Protein AF-A0A418GE48-F1 (afdb_monomer_lite)

Radius of gyration: 25.1 Å; chains: 1; bounding box: 48×72×61 Å

Sequence (275 aa):
MTYFRINPVLALLLLLTAIAAALPFISYAPNRLVSGEGRHLWQLWPQTLWMLVGVGCAWLTACFIPAKKGSIFALILAQFVFVLLVWGAGKAATQLAQNGSALARTSLGSGFWLAAALALLACSDAIRRISTHPLWRWLLHMQIAIIPLWLLYSGTLNDLSLMKEYANRQDVFDDALAQHLTLLFGAVLPALVIGVPLGIWCYFSTARQGAIFSLLNVIQTVPSIALFGLLIAPLAALVTAFPWLGMLGIAGTGMTPALIALVLYALLPLVRGVV

Structure (mmCIF, N/CA/C/O backbone):
data_AF-A0A418GE48-F1
#
_entry.id   AF-A0A418GE48-F1
#
loop_
_atom_site.group_PDB
_atom_site.id
_atom_site.type_symbol
_atom_site.label_atom_id
_atom_site.label_alt_id
_atom_site.label_comp_id
_atom_site.label_asym_id
_atom_site.label_entity_id
_atom_site.label_seq_id
_atom_site.pdbx_PDB_ins_code
_atom_site.Cartn_x
_atom_site.Cartn_y
_atom_site.Cartn_z
_atom_site.occupancy
_atom_site.B_iso_or_equiv
_atom_site.auth_seq_id
_atom_site.auth_comp_id
_atom_site.auth_asym_id
_atom_site.auth_atom_id
_atom_site.pdbx_PDB_model_num
ATOM 1 N N . MET A 1 1 ? 12.056 42.776 5.114 1.00 38.31 1 MET A N 1
ATOM 2 C CA . MET A 1 1 ? 12.871 41.543 5.143 1.00 38.31 1 MET A CA 1
ATOM 3 C C . MET A 1 1 ? 11.950 40.341 5.253 1.00 38.31 1 MET A C 1
ATOM 5 O O . MET A 1 1 ? 11.448 40.042 6.329 1.00 38.31 1 MET A O 1
ATOM 9 N N . THR A 1 2 ? 11.657 39.694 4.132 1.00 46.06 2 THR A N 1
ATOM 10 C CA . THR A 1 2 ? 10.919 38.428 4.096 1.00 46.06 2 THR A CA 1
ATOM 11 C C . THR A 1 2 ? 11.884 37.331 4.533 1.00 46.06 2 THR A C 1
ATOM 13 O O . THR A 1 2 ? 12.802 36.988 3.796 1.00 46.06 2 THR A O 1
ATOM 16 N N . TYR A 1 3 ? 11.732 36.820 5.755 1.00 48.12 3 TYR A N 1
ATOM 17 C CA . TYR A 1 3 ? 12.508 35.670 6.216 1.00 48.12 3 TYR A CA 1
ATOM 18 C C . TYR A 1 3 ? 12.236 34.484 5.280 1.00 48.12 3 TYR A C 1
ATOM 20 O O . TYR A 1 3 ? 11.105 33.997 5.208 1.00 48.12 3 TYR A O 1
ATOM 28 N N . PHE A 1 4 ? 13.261 34.031 4.553 1.00 53.31 4 PHE A N 1
ATOM 29 C CA . PHE A 1 4 ? 13.212 32.797 3.773 1.00 53.31 4 PHE A CA 1
ATOM 30 C C . PHE A 1 4 ? 13.009 31.621 4.735 1.00 53.31 4 PHE A C 1
ATOM 32 O O . PHE A 1 4 ? 13.952 31.125 5.347 1.00 53.31 4 PHE A O 1
ATOM 39 N N . ARG A 1 5 ? 11.761 31.182 4.910 1.00 64.75 5 ARG A N 1
ATOM 40 C CA . ARG A 1 5 ? 11.457 29.941 5.626 1.00 64.75 5 ARG A CA 1
ATOM 41 C C . ARG A 1 5 ? 11.586 28.778 4.650 1.00 64.75 5 ARG A C 1
ATOM 43 O O . ARG A 1 5 ? 10.663 28.509 3.888 1.00 64.75 5 ARG A O 1
ATOM 50 N N . ILE A 1 6 ? 12.736 28.109 4.686 1.00 68.38 6 ILE A N 1
ATOM 51 C CA . ILE A 1 6 ? 12.957 26.831 3.998 1.00 68.38 6 ILE A CA 1
ATOM 52 C C . ILE A 1 6 ? 11.933 25.822 4.524 1.00 68.38 6 ILE A C 1
ATOM 54 O O . ILE A 1 6 ? 11.700 25.757 5.731 1.00 68.38 6 ILE A O 1
ATOM 58 N N . ASN A 1 7 ? 11.318 25.032 3.641 1.00 76.38 7 ASN A N 1
ATOM 59 C CA . ASN A 1 7 ? 10.464 23.925 4.065 1.00 76.38 7 ASN A CA 1
ATOM 60 C C . ASN A 1 7 ? 11.341 22.732 4.513 1.00 76.38 7 ASN A C 1
ATOM 62 O O . ASN A 1 7 ? 11.889 22.043 3.649 1.00 76.38 7 ASN A O 1
ATOM 66 N N . PRO A 1 8 ? 11.470 22.448 5.827 1.00 77.44 8 PRO A N 1
ATOM 67 C CA . PRO A 1 8 ? 12.394 21.424 6.320 1.00 77.44 8 PRO A CA 1
ATOM 68 C C . PRO A 1 8 ? 11.999 20.014 5.868 1.00 77.44 8 PRO A C 1
ATOM 70 O O . PRO A 1 8 ? 12.862 19.164 5.674 1.00 77.44 8 PRO A O 1
ATOM 73 N N . VAL A 1 9 ? 10.701 19.778 5.640 1.00 77.44 9 VAL A N 1
ATOM 74 C CA . VAL A 1 9 ? 10.186 18.489 5.159 1.00 77.44 9 VAL A CA 1
ATOM 75 C C . VAL A 1 9 ? 10.659 18.229 3.731 1.00 77.44 9 VAL A C 1
ATOM 77 O O . VAL A 1 9 ? 11.181 17.157 3.449 1.00 77.44 9 VAL A O 1
ATOM 80 N N . LEU A 1 10 ? 10.557 19.219 2.839 1.00 77.12 10 LEU A N 1
ATOM 81 C CA . LEU A 1 10 ? 11.032 19.075 1.458 1.00 77.12 10 LEU A CA 1
ATOM 82 C C . LEU A 1 10 ? 12.556 18.931 1.383 1.00 77.12 10 LEU A C 1
ATOM 84 O O . LEU A 1 10 ? 13.042 18.141 0.577 1.00 77.12 10 LEU A O 1
ATOM 88 N N . ALA A 1 11 ? 13.298 19.635 2.243 1.00 78.50 11 ALA A N 1
ATOM 89 C CA . ALA A 1 11 ? 14.751 19.508 2.326 1.00 78.50 11 ALA A CA 1
ATOM 90 C C . ALA A 1 11 ? 15.191 18.112 2.804 1.00 78.50 11 ALA A C 1
ATOM 92 O O . ALA A 1 11 ? 16.112 17.527 2.238 1.00 78.50 11 ALA A O 1
ATOM 93 N N . LEU A 1 12 ? 14.503 17.541 3.798 1.00 83.25 12 LEU A N 1
ATOM 94 C CA . LEU A 1 12 ? 14.745 16.165 4.234 1.00 83.25 12 LEU A CA 1
ATOM 95 C C . LEU A 1 12 ? 14.410 15.162 3.123 1.00 83.25 12 LEU A C 1
ATOM 97 O O . LEU A 1 12 ? 15.199 14.262 2.847 1.00 83.25 12 LEU A O 1
ATOM 101 N N . LEU A 1 13 ? 13.264 15.335 2.456 1.00 81.25 13 LEU A N 1
ATOM 102 C CA . LEU A 1 13 ? 12.857 14.468 1.350 1.00 81.25 13 LEU A CA 1
ATOM 103 C C . LEU A 1 13 ? 13.868 14.511 0.198 1.00 81.25 13 LE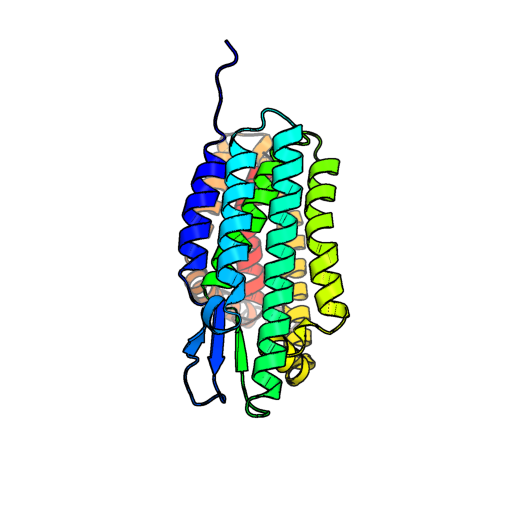U A C 1
ATOM 105 O O . LEU A 1 13 ? 14.176 13.460 -0.351 1.00 81.25 13 LEU A O 1
ATOM 109 N N . LEU A 1 14 ? 14.452 15.676 -0.104 1.00 82.25 14 LEU A N 1
ATOM 110 C CA . LEU A 1 14 ? 15.530 15.806 -1.087 1.00 82.25 14 LEU A CA 1
ATOM 111 C C . LEU A 1 14 ? 16.729 14.906 -0.747 1.00 82.25 14 LEU A C 1
ATOM 113 O O . LEU A 1 14 ? 17.174 14.116 -1.581 1.00 82.25 14 LEU A O 1
ATOM 117 N N . LEU A 1 15 ? 17.232 14.992 0.487 1.00 83.31 15 LEU A N 1
ATOM 118 C CA . LEU A 1 15 ? 18.360 14.174 0.942 1.00 83.31 15 LEU A CA 1
ATOM 119 C C . LEU A 1 15 ? 18.038 12.678 0.849 1.00 83.31 15 LEU A C 1
ATOM 121 O O . LEU A 1 15 ? 18.838 11.897 0.337 1.00 83.31 15 LEU A O 1
ATOM 125 N N . LEU A 1 16 ? 16.837 12.283 1.274 1.00 85.00 16 LEU A N 1
ATOM 126 C CA . LEU A 1 16 ? 16.392 10.892 1.201 1.00 85.00 16 LEU A CA 1
ATOM 127 C C . LEU A 1 16 ? 16.223 10.409 -0.249 1.00 85.00 16 LEU A C 1
ATOM 129 O O . LEU A 1 16 ? 16.522 9.252 -0.541 1.00 85.00 16 LEU A O 1
ATOM 133 N N . THR A 1 17 ? 15.807 11.274 -1.181 1.00 82.50 17 THR A N 1
ATOM 134 C CA . THR A 1 17 ? 15.722 10.911 -2.606 1.00 82.50 17 THR A CA 1
ATOM 135 C C . THR A 1 17 ? 17.094 10.702 -3.245 1.00 82.50 17 THR A C 1
ATOM 137 O O . THR A 1 17 ? 17.226 9.829 -4.100 1.00 82.50 17 THR A O 1
ATOM 140 N N . ALA A 1 18 ? 18.133 11.414 -2.795 1.00 83.75 18 ALA A N 1
ATOM 141 C CA . ALA A 1 18 ? 19.505 11.158 -3.237 1.00 83.75 18 ALA A CA 1
ATOM 142 C C . ALA A 1 18 ? 19.996 9.773 -2.779 1.00 83.75 18 ALA A C 1
ATOM 144 O O . ALA A 1 18 ? 20.616 9.047 -3.555 1.00 83.75 18 ALA A O 1
ATOM 145 N N . ILE A 1 19 ? 19.646 9.365 -1.553 1.00 85.75 19 ILE A N 1
ATOM 146 C CA . ILE A 1 19 ? 19.916 8.008 -1.052 1.00 85.75 19 ILE A CA 1
ATOM 147 C C . ILE A 1 19 ? 19.146 6.970 -1.880 1.00 85.75 19 ILE A C 1
ATOM 149 O O . ILE A 1 19 ? 19.716 5.960 -2.285 1.00 85.75 19 ILE A O 1
ATOM 153 N N . ALA A 1 20 ? 17.871 7.227 -2.184 1.00 88.06 20 ALA A N 1
ATOM 154 C CA . ALA A 1 20 ? 17.062 6.332 -3.009 1.00 88.06 20 ALA A CA 1
ATOM 155 C C . ALA A 1 20 ? 17.639 6.145 -4.420 1.00 88.06 20 ALA A C 1
ATOM 157 O O . ALA A 1 20 ? 17.615 5.033 -4.944 1.00 88.06 20 ALA A O 1
ATOM 158 N N . ALA A 1 21 ? 18.205 7.203 -5.008 1.00 86.75 21 ALA A N 1
ATOM 159 C CA . ALA A 1 21 ? 18.873 7.129 -6.302 1.00 86.75 21 ALA A CA 1
ATOM 160 C C . ALA A 1 21 ? 20.109 6.216 -6.274 1.00 86.75 21 ALA A C 1
ATOM 162 O O . ALA A 1 21 ? 20.386 5.555 -7.270 1.00 86.75 21 ALA A O 1
ATOM 163 N N . ALA A 1 22 ? 20.821 6.129 -5.146 1.00 88.56 22 ALA A N 1
ATOM 164 C CA . ALA A 1 22 ? 21.988 5.258 -5.000 1.00 88.56 22 ALA A CA 1
ATOM 165 C C . ALA A 1 22 ? 21.637 3.760 -4.890 1.00 88.56 22 ALA A C 1
ATOM 167 O O . ALA A 1 22 ? 22.516 2.913 -5.028 1.00 88.56 22 ALA A O 1
ATOM 168 N N . LEU A 1 23 ? 20.370 3.413 -4.656 1.00 93.25 23 LEU A N 1
ATOM 169 C CA . LEU A 1 23 ? 19.904 2.034 -4.510 1.00 93.25 23 LEU A CA 1
ATOM 170 C C . LEU A 1 23 ? 19.505 1.412 -5.863 1.00 93.25 23 LEU A C 1
ATOM 172 O O . LEU A 1 23 ? 19.214 2.131 -6.824 1.00 93.25 23 LEU A O 1
ATOM 176 N N . PRO A 1 24 ? 19.474 0.070 -5.976 1.00 94.81 24 PRO A N 1
ATOM 177 C CA . PRO A 1 24 ? 19.030 -0.596 -7.195 1.00 94.81 24 PRO A CA 1
ATOM 178 C C . PRO A 1 24 ? 17.554 -0.289 -7.470 1.00 94.81 24 PRO A C 1
ATOM 180 O O . PRO A 1 24 ? 16.687 -0.453 -6.607 1.00 94.81 24 PRO A O 1
ATOM 183 N N . PHE A 1 25 ? 17.266 0.144 -8.694 1.00 95.38 25 PHE A N 1
ATOM 184 C CA . PHE A 1 25 ? 15.928 0.537 -9.126 1.00 95.38 25 PHE A CA 1
ATOM 185 C C . PHE A 1 25 ? 15.035 -0.675 -9.379 1.00 95.38 25 PHE A C 1
ATOM 187 O O . PHE A 1 25 ? 13.881 -0.708 -8.957 1.00 95.38 25 PHE A O 1
ATOM 194 N N . ILE A 1 26 ? 15.594 -1.705 -10.004 1.00 95.81 26 ILE A N 1
ATOM 195 C CA . ILE A 1 26 ? 14.943 -2.995 -10.235 1.00 95.81 26 ILE A CA 1
ATOM 196 C C . ILE A 1 26 ? 15.898 -4.123 -9.869 1.00 95.81 26 ILE A C 1
ATOM 198 O O . ILE A 1 26 ? 17.109 -3.929 -9.798 1.00 95.81 26 ILE A O 1
ATOM 202 N N . SER A 1 27 ? 15.351 -5.311 -9.656 1.00 95.25 27 SER A N 1
ATOM 203 C CA . SER A 1 27 ? 16.113 -6.549 -9.552 1.00 95.25 27 SER A CA 1
ATOM 204 C C . SER A 1 27 ? 15.766 -7.437 -10.742 1.00 95.25 27 SER A C 1
ATOM 206 O O . SER A 1 27 ? 14.592 -7.595 -11.083 1.00 95.25 27 SER A O 1
ATOM 208 N N . TYR A 1 28 ? 16.789 -7.965 -11.410 1.00 94.25 28 TYR A N 1
ATOM 209 C CA . TYR A 1 28 ? 16.650 -8.824 -12.580 1.00 94.25 28 TYR A CA 1
ATOM 210 C C . TYR A 1 28 ? 17.224 -10.207 -12.289 1.00 94.25 28 TYR A C 1
ATOM 212 O O . TYR A 1 28 ? 18.394 -10.331 -11.937 1.00 94.25 28 TYR A O 1
ATOM 220 N N . ALA A 1 29 ? 16.415 -11.243 -12.485 1.00 92.81 29 ALA A N 1
ATOM 221 C CA . ALA A 1 29 ? 16.827 -12.638 -12.415 1.00 92.81 29 ALA A CA 1
ATOM 222 C C . ALA A 1 29 ? 16.534 -13.332 -13.759 1.00 92.81 29 ALA A C 1
ATOM 224 O O . ALA A 1 29 ? 15.400 -13.258 -14.235 1.00 92.81 29 ALA A O 1
ATOM 225 N N . PRO A 1 30 ? 17.496 -14.043 -14.377 1.00 88.12 30 PRO A N 1
ATOM 226 C CA . PRO A 1 30 ? 17.271 -14.734 -15.652 1.00 88.12 30 PRO A CA 1
ATOM 227 C C . PRO A 1 30 ? 16.211 -15.843 -15.607 1.00 88.12 30 PRO A C 1
ATOM 229 O O . PRO A 1 30 ? 15.648 -16.189 -16.644 1.00 88.12 30 PRO A O 1
ATOM 232 N N . ASN A 1 31 ? 15.978 -16.431 -14.431 1.00 88.88 31 ASN A N 1
ATOM 233 C CA . ASN A 1 31 ? 14.979 -17.466 -14.168 1.00 88.88 31 ASN A CA 1
ATOM 234 C C . ASN A 1 31 ? 14.670 -17.529 -12.655 1.00 88.88 31 ASN A C 1
ATOM 236 O O . ASN A 1 31 ? 15.148 -16.705 -11.879 1.00 88.88 31 ASN A O 1
ATOM 240 N N . ARG A 1 32 ? 13.863 -18.506 -12.218 1.00 85.25 32 ARG A N 1
ATOM 241 C CA . ARG A 1 32 ? 13.486 -18.688 -10.800 1.00 85.25 32 ARG A CA 1
ATOM 242 C C . ARG A 1 32 ? 14.580 -19.296 -9.908 1.00 85.25 32 ARG A C 1
ATOM 244 O O . ARG A 1 32 ? 14.401 -19.289 -8.697 1.00 85.25 32 ARG A O 1
ATOM 251 N N . LEU A 1 33 ? 15.655 -19.833 -10.484 1.00 87.12 33 LEU A N 1
ATOM 252 C CA . LEU A 1 33 ? 16.721 -20.532 -9.755 1.00 87.12 33 LEU A CA 1
ATOM 253 C C . LEU A 1 33 ? 17.872 -19.596 -9.376 1.00 87.12 33 LEU A C 1
ATOM 255 O O . LEU A 1 33 ? 18.567 -19.837 -8.395 1.00 87.12 33 LEU A O 1
ATOM 259 N N . VAL A 1 34 ? 18.073 -18.539 -10.161 1.00 88.88 34 VAL A N 1
ATOM 260 C CA . VAL A 1 34 ? 19.139 -17.561 -9.952 1.00 88.88 34 VAL A CA 1
ATOM 261 C C . VAL A 1 34 ? 18.601 -16.382 -9.147 1.00 88.88 34 VAL A C 1
ATOM 263 O O . VAL A 1 34 ? 17.530 -15.848 -9.442 1.00 88.88 34 VAL A O 1
ATOM 266 N N . SER A 1 35 ? 19.352 -15.966 -8.129 1.00 88.50 35 SER A N 1
ATOM 267 C CA . SER A 1 35 ? 19.045 -14.766 -7.349 1.00 88.50 35 SER A CA 1
ATOM 268 C C . SER A 1 35 ? 19.068 -13.518 -8.230 1.00 88.50 35 SER A C 1
ATOM 270 O O . SER A 1 35 ? 19.895 -13.390 -9.129 1.00 88.50 35 SER A O 1
ATOM 272 N N . GLY A 1 36 ? 18.154 -12.585 -7.970 1.00 88.94 36 GLY A N 1
ATOM 273 C CA . GLY A 1 36 ? 18.067 -11.358 -8.753 1.00 88.94 36 GLY A CA 1
ATOM 274 C C . GLY A 1 36 ? 19.210 -10.392 -8.457 1.00 88.94 36 GLY A C 1
ATOM 275 O O . GLY A 1 36 ? 19.473 -10.065 -7.301 1.00 88.94 36 GLY A O 1
ATOM 276 N N . GLU A 1 37 ? 19.837 -9.876 -9.507 1.00 92.44 37 GLU A N 1
ATOM 277 C CA . GLU A 1 37 ? 20.850 -8.829 -9.414 1.00 92.44 37 GLU A CA 1
ATOM 278 C C . GLU A 1 37 ? 20.194 -7.448 -9.482 1.00 92.44 37 GLU A C 1
ATOM 280 O O . GLU A 1 37 ? 19.353 -7.172 -10.344 1.00 92.44 37 GLU A O 1
ATOM 285 N N . GLY A 1 38 ? 20.566 -6.566 -8.554 1.00 92.69 38 GLY A N 1
ATOM 286 C CA . GLY A 1 38 ? 20.090 -5.188 -8.536 1.00 92.69 38 GLY A CA 1
ATOM 287 C C . GLY A 1 38 ? 20.679 -4.382 -9.692 1.00 92.69 38 GLY A C 1
ATOM 288 O O . GLY A 1 38 ? 21.894 -4.328 -9.849 1.00 92.69 38 GLY A O 1
ATOM 289 N N . ARG A 1 39 ? 19.824 -3.721 -10.476 1.00 93.19 39 ARG A N 1
ATOM 290 C CA . ARG A 1 39 ? 20.233 -2.785 -11.527 1.00 93.19 39 ARG A CA 1
ATOM 291 C C . ARG A 1 39 ? 19.843 -1.362 -11.160 1.00 93.19 39 ARG A C 1
ATOM 293 O O . ARG A 1 39 ? 18.683 -1.079 -10.847 1.00 93.19 39 ARG A O 1
ATOM 300 N N . HIS A 1 40 ? 20.816 -0.464 -11.206 1.00 93.50 40 HIS A N 1
ATOM 301 C CA . HIS A 1 40 ? 20.626 0.963 -10.961 1.00 93.50 40 HIS A CA 1
ATOM 302 C C . HIS A 1 40 ? 20.059 1.672 -12.197 1.00 93.50 40 HIS A C 1
ATOM 304 O O . HIS A 1 40 ? 20.212 1.197 -13.322 1.00 93.50 40 HIS A O 1
ATOM 310 N N . LEU A 1 41 ? 19.446 2.846 -12.006 1.00 89.44 41 LEU A N 1
ATOM 311 C CA . LEU A 1 41 ? 18.852 3.630 -13.101 1.00 89.44 41 LEU A CA 1
ATOM 312 C C . LEU A 1 41 ? 19.855 3.930 -14.226 1.00 89.44 41 LEU A C 1
ATOM 314 O O . LEU A 1 41 ? 19.553 3.693 -15.392 1.00 89.44 41 LEU A O 1
ATOM 318 N N . TRP A 1 42 ? 21.069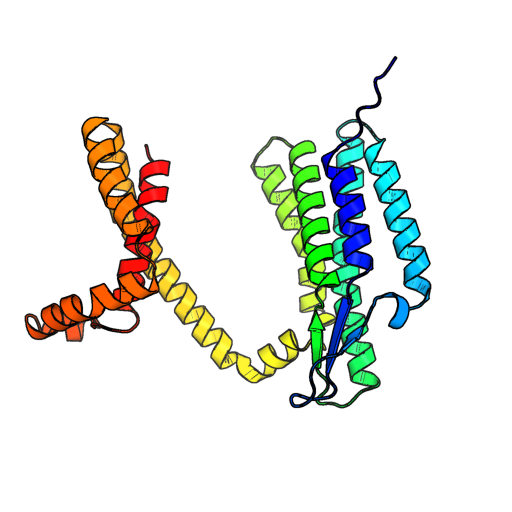 4.365 -13.877 1.00 87.81 42 TRP A N 1
ATOM 319 C CA . TRP A 1 42 ? 22.105 4.717 -14.858 1.00 87.81 42 TRP A CA 1
ATOM 320 C C . TRP A 1 42 ? 22.677 3.513 -15.612 1.00 87.81 42 TRP A C 1
ATOM 322 O O . TRP A 1 42 ? 23.234 3.687 -16.692 1.00 87.81 42 TRP A O 1
ATOM 332 N N . GLN A 1 43 ? 22.545 2.299 -15.065 1.00 90.19 43 GLN A N 1
ATOM 333 C CA . GLN A 1 43 ? 22.936 1.068 -15.758 1.00 90.19 43 GLN A CA 1
ATOM 334 C C . GLN A 1 43 ? 21.900 0.661 -16.809 1.00 90.19 43 GLN A C 1
ATOM 336 O O . GLN A 1 43 ? 22.251 0.016 -17.792 1.00 90.19 43 GLN A O 1
ATOM 341 N N . LEU A 1 44 ? 20.630 1.018 -16.598 1.00 88.44 44 LEU A N 1
ATOM 342 C CA . LEU A 1 44 ? 19.561 0.786 -17.568 1.00 88.44 44 LEU A CA 1
ATOM 343 C C . LEU A 1 44 ? 19.599 1.846 -18.665 1.00 88.44 44 LEU A C 1
ATOM 345 O O . LEU A 1 44 ? 19.592 1.519 -19.848 1.00 88.44 44 LEU A O 1
ATOM 349 N N . TRP A 1 45 ? 19.685 3.115 -18.262 1.00 91.69 45 TRP A N 1
ATOM 350 C CA . TRP A 1 45 ? 19.699 4.254 -19.168 1.00 91.69 45 TRP A CA 1
ATOM 351 C C . TRP A 1 45 ? 20.700 5.303 -18.677 1.00 91.69 45 TRP A C 1
ATOM 353 O O . TRP A 1 45 ? 20.388 6.057 -17.759 1.00 91.69 45 TRP A O 1
ATOM 363 N N . PRO A 1 46 ? 21.878 5.443 -19.309 1.00 87.44 46 PRO A N 1
ATOM 364 C CA . PRO A 1 46 ? 22.901 6.402 -18.872 1.00 87.44 46 PRO A CA 1
ATOM 365 C C . PRO A 1 46 ? 22.402 7.855 -18.776 1.00 87.44 46 PRO A C 1
ATOM 367 O O . PRO A 1 46 ? 22.861 8.632 -17.939 1.00 87.44 46 PRO A O 1
ATOM 370 N N . GLN A 1 47 ? 21.408 8.216 -19.594 1.00 85.19 47 GLN A N 1
ATOM 371 C CA . GLN A 1 47 ? 20.787 9.545 -19.625 1.00 85.19 47 GLN A CA 1
ATOM 372 C C . GLN A 1 47 ? 20.030 9.905 -18.330 1.00 85.19 47 GLN A C 1
ATOM 374 O O . GLN A 1 47 ? 19.790 11.086 -18.074 1.00 85.19 47 GLN A O 1
ATOM 379 N N . THR A 1 48 ? 19.693 8.934 -17.471 1.00 85.75 48 THR A N 1
ATOM 380 C CA . THR A 1 48 ? 18.951 9.200 -16.226 1.00 85.75 48 THR A CA 1
ATOM 381 C C . THR A 1 48 ? 19.753 9.999 -15.208 1.00 85.75 48 THR A C 1
ATOM 383 O O . THR A 1 48 ? 19.154 10.608 -14.328 1.00 85.75 48 THR A O 1
ATOM 386 N N . LEU A 1 49 ? 21.088 10.040 -15.309 1.00 84.56 49 LEU A N 1
ATOM 387 C CA . LEU A 1 49 ? 21.917 10.869 -14.425 1.00 84.56 49 LEU A CA 1
ATOM 388 C C . LEU A 1 49 ? 21.536 12.350 -14.539 1.00 84.56 49 LEU A C 1
ATOM 390 O O . LEU A 1 49 ? 21.320 13.012 -13.527 1.00 84.56 49 LEU A O 1
ATOM 394 N N . TRP A 1 50 ? 21.347 12.848 -15.763 1.00 84.12 50 TRP A N 1
ATOM 395 C CA . TRP A 1 50 ? 20.912 14.227 -15.997 1.00 84.12 50 TRP A CA 1
ATOM 396 C C . TRP A 1 50 ? 19.479 14.472 -15.532 1.00 84.12 50 TRP A C 1
ATOM 398 O O . TRP A 1 50 ? 19.180 15.537 -14.997 1.00 84.12 50 TRP A O 1
ATOM 408 N N . MET A 1 51 ? 18.601 13.474 -15.668 1.00 83.50 51 MET A N 1
ATOM 409 C CA . MET A 1 51 ? 17.240 13.560 -15.136 1.00 83.50 51 MET A CA 1
ATOM 410 C C . MET A 1 51 ? 17.234 13.665 -13.609 1.00 83.50 51 MET A C 1
ATOM 412 O O . MET A 1 51 ? 16.498 14.483 -13.067 1.00 83.50 51 MET A O 1
ATOM 416 N N . LEU A 1 52 ? 18.068 12.887 -12.910 1.00 84.44 52 LEU A N 1
ATOM 417 C CA . LEU A 1 52 ? 18.194 12.951 -11.451 1.00 84.44 52 LEU A CA 1
ATOM 418 C C . LEU A 1 52 ? 18.712 14.317 -10.990 1.00 84.44 52 LEU A C 1
ATOM 420 O O . LEU A 1 52 ? 18.170 14.879 -10.039 1.00 84.44 52 LEU A O 1
ATOM 424 N N . VAL A 1 53 ? 19.698 14.883 -11.694 1.00 84.44 53 VAL A N 1
ATOM 425 C CA . VAL A 1 53 ? 20.178 16.250 -11.436 1.00 84.44 53 VAL A CA 1
ATOM 426 C C . VAL A 1 53 ? 19.054 17.264 -11.655 1.00 84.44 53 VAL A C 1
ATOM 428 O O . VAL A 1 53 ? 18.806 18.092 -10.783 1.00 84.44 53 VAL A O 1
ATOM 431 N N . GLY A 1 54 ? 18.318 17.165 -12.766 1.00 85.38 54 GLY A N 1
ATOM 432 C CA . GLY A 1 54 ? 17.192 18.051 -13.068 1.00 85.38 54 GLY A CA 1
ATOM 433 C C . GLY A 1 54 ? 16.079 17.988 -12.018 1.00 85.38 54 GLY A C 1
ATOM 434 O O . GLY A 1 54 ? 15.608 19.029 -11.559 1.00 85.38 54 GLY A O 1
ATOM 435 N N . VAL A 1 55 ? 15.702 16.782 -11.581 1.00 85.12 55 VAL A N 1
ATOM 436 C CA . VAL A 1 55 ? 14.730 16.577 -10.495 1.00 85.12 55 VAL A CA 1
ATOM 437 C C . VAL A 1 55 ? 15.255 17.167 -9.190 1.00 85.12 55 VAL A C 1
ATOM 439 O O . VAL A 1 55 ? 14.521 17.897 -8.531 1.00 85.12 55 VAL A O 1
ATOM 442 N N . GLY A 1 56 ? 16.523 16.926 -8.844 1.00 84.88 56 GLY A N 1
ATOM 443 C CA . GLY A 1 56 ? 17.159 17.499 -7.657 1.00 84.88 56 GLY A CA 1
ATOM 444 C C . GLY A 1 56 ? 17.144 19.029 -7.666 1.00 84.88 56 GLY A C 1
ATOM 445 O O . GLY A 1 56 ? 16.735 19.647 -6.685 1.00 84.88 56 GLY A O 1
ATOM 446 N N . CYS A 1 57 ? 17.497 19.653 -8.791 1.00 84.94 57 CYS A N 1
ATOM 447 C CA . CYS A 1 57 ? 17.430 21.103 -8.961 1.00 84.94 57 CYS A CA 1
ATOM 448 C C . CYS A 1 57 ? 15.995 21.629 -8.835 1.00 84.94 57 CYS A C 1
ATOM 450 O O . CYS A 1 57 ? 15.757 22.572 -8.081 1.00 84.94 57 CYS A O 1
ATOM 452 N N . ALA A 1 58 ? 15.023 21.009 -9.510 1.00 84.94 58 ALA A N 1
ATOM 453 C CA . ALA A 1 58 ? 13.618 21.402 -9.411 1.00 84.94 58 ALA A CA 1
ATOM 454 C C . ALA A 1 58 ? 13.112 21.306 -7.962 1.00 84.94 58 ALA A C 1
ATOM 456 O O . ALA A 1 58 ? 12.439 22.206 -7.458 1.00 84.94 58 ALA A O 1
ATOM 457 N N . TRP A 1 59 ? 13.511 20.264 -7.246 1.00 83.75 59 TRP A N 1
ATOM 458 C CA . TRP A 1 59 ? 13.120 20.053 -5.860 1.00 83.75 59 TRP A CA 1
ATOM 459 C C . TRP A 1 59 ? 13.769 21.060 -4.904 1.00 83.75 59 TRP A C 1
ATOM 461 O O . TRP A 1 59 ? 13.104 21.579 -4.009 1.00 83.75 59 TRP A O 1
ATOM 471 N N . LEU A 1 60 ? 15.033 21.427 -5.146 1.00 83.69 60 LEU A N 1
ATOM 472 C CA . LEU A 1 60 ? 15.690 22.534 -4.450 1.00 83.69 60 LEU A CA 1
ATOM 473 C C . LEU A 1 60 ? 14.951 23.852 -4.686 1.00 83.69 60 LEU A C 1
ATOM 475 O O . LEU A 1 60 ? 14.690 24.568 -3.724 1.00 83.69 60 LEU A O 1
ATOM 479 N N . THR A 1 61 ? 14.545 24.161 -5.924 1.00 82.56 61 THR A N 1
ATOM 480 C CA . THR A 1 61 ? 13.771 25.388 -6.191 1.00 82.56 61 THR A CA 1
ATOM 481 C C . THR A 1 61 ? 12.432 25.395 -5.452 1.00 82.56 61 THR A C 1
ATOM 483 O O . THR A 1 61 ? 12.043 26.427 -4.905 1.00 82.56 61 THR A O 1
ATOM 486 N N . ALA A 1 62 ? 11.770 24.238 -5.332 1.00 81.38 62 ALA A N 1
ATOM 487 C CA . ALA A 1 62 ? 10.517 24.102 -4.593 1.00 81.38 62 ALA A CA 1
ATOM 488 C C . ALA A 1 62 ? 10.661 24.457 -3.100 1.00 81.38 62 ALA A C 1
ATOM 490 O O . ALA A 1 62 ? 9.720 24.986 -2.507 1.00 81.38 62 ALA A O 1
ATOM 491 N N . CYS A 1 63 ? 11.836 24.235 -2.497 1.00 80.44 63 CYS A N 1
ATOM 492 C CA . CYS A 1 63 ? 12.115 24.592 -1.100 1.00 80.44 63 CYS A CA 1
ATOM 493 C C . CYS A 1 63 ? 12.108 26.106 -0.836 1.00 80.44 63 CYS A C 1
ATOM 495 O O . CYS A 1 63 ? 11.900 26.510 0.310 1.00 80.44 63 CYS A O 1
ATOM 497 N N . PHE A 1 64 ? 12.335 26.928 -1.867 1.00 79.06 64 PHE A N 1
ATOM 498 C CA . PHE A 1 64 ? 12.454 28.384 -1.745 1.00 79.06 64 PHE A CA 1
ATOM 499 C C . PHE A 1 64 ? 11.203 29.147 -2.185 1.00 79.06 64 PHE A C 1
ATOM 501 O O . PHE A 1 64 ? 11.117 30.346 -1.924 1.00 79.06 64 PHE A O 1
ATOM 508 N N . ILE A 1 65 ? 10.228 28.491 -2.825 1.00 79.94 65 ILE A N 1
ATOM 509 C CA . ILE A 1 65 ? 8.978 29.137 -3.241 1.00 79.94 65 ILE A CA 1
ATOM 510 C C . ILE A 1 65 ? 8.020 29.171 -2.040 1.00 79.94 65 ILE A C 1
ATOM 512 O O . ILE A 1 65 ? 7.528 28.121 -1.615 1.00 79.94 65 ILE A O 1
ATOM 516 N N . PRO A 1 66 ? 7.707 30.352 -1.480 1.00 75.62 66 PRO A N 1
ATOM 517 C CA . PRO A 1 66 ? 6.855 30.435 -0.307 1.00 75.62 66 PRO A CA 1
ATOM 518 C C . PRO A 1 66 ? 5.379 30.171 -0.644 1.00 75.62 66 PRO A C 1
ATOM 520 O O . PRO A 1 66 ? 4.913 30.328 -1.777 1.00 75.62 66 PRO A O 1
ATOM 523 N N . ALA A 1 67 ? 4.618 29.857 0.406 1.00 77.38 67 ALA A N 1
ATOM 524 C CA . ALA A 1 67 ? 3.160 29.768 0.399 1.00 77.38 67 ALA A CA 1
ATOM 525 C C . ALA A 1 67 ? 2.574 28.667 -0.516 1.00 77.38 67 ALA A C 1
ATOM 527 O O . ALA A 1 67 ? 3.237 27.715 -0.929 1.00 77.38 67 ALA A O 1
ATOM 528 N N . LYS A 1 68 ? 1.271 28.782 -0.798 1.00 84.19 68 LYS A N 1
ATOM 529 C CA . LYS A 1 68 ? 0.468 27.786 -1.522 1.00 84.19 68 LYS A CA 1
ATOM 530 C C . LYS A 1 68 ? 1.030 27.447 -2.910 1.00 84.19 68 LYS A C 1
ATOM 532 O O . LYS A 1 68 ? 0.942 26.298 -3.329 1.00 84.19 68 LYS A O 1
ATOM 537 N N . LYS A 1 69 ? 1.649 28.414 -3.600 1.00 86.44 69 LYS A N 1
ATOM 538 C CA . LYS A 1 69 ? 2.245 28.219 -4.935 1.00 86.44 69 LYS A CA 1
ATOM 539 C C . LYS A 1 69 ? 3.403 27.215 -4.910 1.00 86.4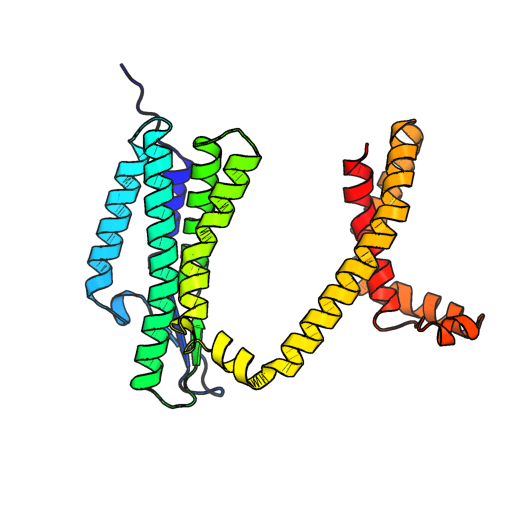4 69 LYS A C 1
ATOM 541 O O . LYS A 1 69 ? 3.442 26.334 -5.761 1.00 86.44 69 LYS A O 1
ATOM 546 N N . GLY A 1 70 ? 4.279 27.292 -3.905 1.00 86.62 70 GLY A N 1
ATOM 547 C CA . GLY A 1 70 ? 5.376 26.333 -3.740 1.00 86.62 70 GLY A CA 1
ATOM 548 C C . GLY A 1 70 ? 4.879 24.920 -3.449 1.00 86.62 70 GLY A C 1
ATOM 549 O O . GLY A 1 70 ? 5.408 23.956 -3.988 1.00 86.62 70 GLY A O 1
ATOM 550 N N . SER A 1 71 ? 3.794 24.792 -2.677 1.00 87.69 71 SER A N 1
ATOM 551 C CA . SER A 1 71 ? 3.175 23.484 -2.410 1.00 87.69 71 SER A CA 1
ATOM 552 C C . SER A 1 71 ? 2.516 22.884 -3.656 1.00 87.69 71 SER A C 1
ATOM 554 O O . SER A 1 71 ? 2.637 21.687 -3.882 1.00 87.69 71 SER A O 1
ATOM 556 N N . ILE A 1 72 ? 1.869 23.695 -4.502 1.00 91.62 72 ILE A N 1
ATOM 557 C CA . ILE A 1 72 ? 1.318 23.224 -5.787 1.00 91.62 72 ILE A CA 1
ATOM 558 C C . ILE A 1 72 ? 2.442 22.742 -6.709 1.00 91.62 72 ILE A C 1
ATOM 560 O O . ILE A 1 72 ? 2.342 21.657 -7.275 1.00 91.62 72 ILE A O 1
ATOM 564 N N . PHE A 1 73 ? 3.528 23.510 -6.824 1.00 90.88 73 PHE A N 1
ATOM 565 C CA . PHE A 1 73 ? 4.686 23.109 -7.621 1.00 90.88 73 PHE A CA 1
ATOM 566 C C . PHE A 1 73 ? 5.316 21.809 -7.099 1.00 90.88 73 PHE A C 1
ATOM 568 O O . PHE A 1 73 ? 5.558 20.892 -7.879 1.00 90.88 73 PHE A O 1
ATOM 575 N N . ALA A 1 74 ? 5.498 21.693 -5.779 1.00 90.31 74 ALA A N 1
ATOM 576 C CA . ALA A 1 74 ? 5.998 20.476 -5.146 1.00 90.31 74 ALA A CA 1
ATOM 577 C C . ALA A 1 74 ? 5.084 19.267 -5.403 1.00 90.31 74 ALA A C 1
ATOM 579 O O . ALA A 1 74 ? 5.591 18.187 -5.682 1.00 90.31 74 ALA A O 1
ATOM 580 N N . LEU A 1 75 ? 3.756 19.442 -5.366 1.00 93.50 75 LEU A N 1
ATOM 581 C CA . LEU A 1 75 ? 2.803 18.374 -5.685 1.00 93.50 75 LEU A CA 1
ATOM 582 C C . LEU A 1 75 ? 2.952 17.900 -7.134 1.00 93.50 75 LEU A C 1
ATOM 584 O O . LEU A 1 75 ? 3.058 16.701 -7.370 1.00 93.50 75 LEU A O 1
ATOM 588 N N . ILE A 1 76 ? 2.989 18.833 -8.091 1.00 94.44 76 ILE A N 1
ATOM 589 C CA . ILE A 1 76 ? 3.140 18.512 -9.519 1.00 94.44 76 ILE A CA 1
ATOM 590 C C . ILE A 1 76 ? 4.454 17.764 -9.754 1.00 94.44 76 ILE A C 1
ATOM 592 O O . ILE A 1 76 ? 4.464 16.721 -10.404 1.00 94.44 76 ILE A O 1
ATOM 596 N N . LEU A 1 77 ? 5.554 18.268 -9.190 1.00 92.94 77 LEU A N 1
ATOM 597 C CA . LEU A 1 77 ? 6.871 17.658 -9.328 1.00 92.94 77 LEU A CA 1
ATOM 598 C C . LEU A 1 77 ? 6.918 16.260 -8.693 1.00 92.94 77 LEU A C 1
ATOM 600 O O . LEU A 1 77 ? 7.390 15.318 -9.323 1.00 92.94 77 LEU A O 1
ATOM 604 N N . ALA A 1 78 ? 6.389 16.103 -7.478 1.00 93.38 78 ALA A N 1
ATOM 605 C CA . ALA A 1 78 ? 6.332 14.825 -6.772 1.00 93.38 78 ALA A CA 1
ATOM 606 C C . ALA A 1 78 ? 5.504 13.779 -7.525 1.00 93.38 78 ALA A C 1
ATOM 608 O O . ALA A 1 78 ? 5.939 12.639 -7.690 1.00 93.38 78 ALA A O 1
ATOM 609 N N . GLN A 1 79 ? 4.334 14.176 -8.024 1.00 96.12 79 GLN A N 1
ATOM 610 C CA . GLN A 1 79 ? 3.468 13.302 -8.803 1.00 96.12 79 GLN A CA 1
ATOM 611 C C . GLN A 1 79 ? 4.111 12.920 -10.136 1.00 96.12 79 GLN A C 1
ATOM 613 O O . GLN A 1 79 ? 4.056 11.756 -10.526 1.00 96.12 79 GLN A O 1
ATOM 618 N N . PHE A 1 80 ? 4.762 13.867 -10.813 1.00 94.94 80 PHE A N 1
ATOM 619 C CA . PHE A 1 80 ? 5.498 13.593 -12.043 1.00 94.94 80 PHE A CA 1
ATOM 620 C C . PHE A 1 80 ? 6.624 12.580 -11.814 1.00 94.94 80 PHE A C 1
ATOM 622 O O . PHE A 1 80 ? 6.725 11.601 -12.551 1.00 94.94 80 PHE A O 1
ATOM 629 N N . VAL A 1 81 ? 7.419 12.757 -10.753 1.00 93.38 81 VAL A N 1
ATOM 630 C CA . VAL A 1 81 ? 8.462 11.798 -10.361 1.00 93.38 81 VAL A CA 1
ATOM 631 C C . VAL A 1 81 ? 7.855 10.426 -10.067 1.00 93.38 81 VAL A C 1
ATOM 633 O O . VAL A 1 81 ? 8.346 9.429 -10.586 1.00 93.38 81 VAL A O 1
ATOM 636 N N . PHE A 1 82 ? 6.765 10.353 -9.299 1.00 96.12 82 PHE A N 1
ATOM 637 C CA . PHE A 1 82 ? 6.093 9.086 -8.999 1.00 96.12 82 PHE A CA 1
ATOM 638 C C . PHE A 1 82 ? 5.619 8.359 -10.267 1.00 96.12 82 PHE A C 1
ATOM 640 O O . PHE A 1 82 ? 5.883 7.169 -10.437 1.00 96.12 82 PHE A O 1
ATOM 647 N N . VAL A 1 83 ? 4.987 9.081 -11.195 1.00 96.69 83 VAL A N 1
ATOM 648 C CA . VAL A 1 83 ? 4.552 8.536 -12.489 1.00 96.69 83 VAL A CA 1
ATOM 649 C C . VAL A 1 83 ? 5.741 8.049 -13.316 1.00 96.69 83 VAL A C 1
ATOM 651 O O . VAL A 1 83 ? 5.685 6.946 -13.858 1.00 96.69 83 VAL A O 1
ATOM 654 N N . LEU A 1 84 ? 6.828 8.825 -13.384 1.00 94.56 84 LEU A N 1
ATOM 655 C CA . LEU A 1 84 ? 8.046 8.425 -14.089 1.00 94.56 84 LEU A CA 1
ATOM 656 C C . LEU A 1 84 ? 8.679 7.166 -13.495 1.00 94.56 84 LEU A C 1
ATOM 658 O O . LEU A 1 84 ? 9.160 6.328 -14.253 1.00 94.56 84 LEU A O 1
ATOM 662 N N . LEU A 1 85 ? 8.665 7.003 -12.168 1.00 95.12 85 LEU A N 1
ATOM 663 C CA . LEU A 1 85 ? 9.163 5.791 -11.515 1.00 95.12 85 LEU A CA 1
ATOM 664 C C . LEU A 1 85 ? 8.333 4.569 -11.929 1.00 95.12 85 LEU A C 1
ATOM 666 O O . LEU A 1 85 ? 8.903 3.554 -12.324 1.00 95.12 85 LEU A O 1
ATOM 670 N N . VAL A 1 86 ? 6.999 4.663 -11.878 1.00 97.06 86 VAL A N 1
ATOM 671 C CA . VAL A 1 86 ? 6.096 3.559 -12.259 1.00 97.06 86 VAL A CA 1
ATOM 672 C C . VAL A 1 86 ? 6.248 3.211 -13.740 1.00 97.06 86 VAL A C 1
ATOM 674 O O . VAL A 1 86 ? 6.432 2.046 -14.092 1.00 97.06 86 VAL A O 1
ATOM 677 N N . TRP A 1 87 ? 6.235 4.219 -14.612 1.00 96.44 87 TRP A N 1
ATOM 678 C CA . TRP A 1 87 ? 6.433 4.033 -16.048 1.00 96.44 87 TRP A CA 1
ATOM 679 C C . TRP A 1 87 ? 7.818 3.455 -16.371 1.00 96.44 87 TRP A C 1
ATOM 681 O O . TRP A 1 87 ? 7.930 2.508 -17.152 1.00 96.44 87 TRP A O 1
ATOM 691 N N . GLY A 1 88 ? 8.869 3.982 -15.737 1.00 94.94 88 GLY A N 1
ATOM 692 C CA . GLY A 1 88 ? 10.245 3.526 -15.903 1.00 94.94 88 GLY A CA 1
ATOM 693 C C . GLY A 1 88 ? 10.435 2.079 -15.455 1.00 94.94 88 GLY A C 1
ATOM 694 O O . GLY A 1 88 ? 11.134 1.325 -16.124 1.00 94.94 88 GLY A O 1
ATOM 695 N N . ALA A 1 89 ? 9.766 1.650 -14.383 1.00 96.25 89 ALA A N 1
ATOM 696 C CA . ALA A 1 89 ? 9.787 0.254 -13.955 1.00 96.25 89 ALA A CA 1
ATOM 697 C C . ALA A 1 89 ? 9.181 -0.683 -15.014 1.00 96.25 89 ALA A C 1
ATOM 699 O O . ALA A 1 89 ? 9.784 -1.708 -15.334 1.00 96.25 89 ALA A O 1
ATOM 700 N N . GLY A 1 90 ? 8.040 -0.306 -15.603 1.00 95.56 90 GLY A N 1
ATOM 701 C CA . GLY A 1 90 ? 7.425 -1.048 -16.710 1.00 95.56 90 GLY A CA 1
ATOM 702 C C . GLY A 1 90 ? 8.333 -1.121 -17.937 1.00 95.56 90 GLY A C 1
ATOM 703 O O . GLY A 1 90 ? 8.634 -2.206 -18.428 1.00 95.56 90 GLY A O 1
ATOM 704 N N . LYS A 1 91 ? 8.873 0.023 -18.380 1.00 95.00 91 LYS A N 1
ATOM 705 C CA . LYS A 1 91 ? 9.802 0.075 -19.520 1.00 95.00 91 LYS A CA 1
ATOM 706 C C . LYS A 1 91 ? 11.066 -0.745 -19.301 1.00 95.00 91 LYS A C 1
ATOM 708 O O . LYS A 1 91 ? 11.506 -1.422 -20.229 1.00 95.00 91 LYS A O 1
ATOM 713 N N . ALA A 1 92 ? 11.634 -0.705 -18.100 1.00 94.25 92 ALA A N 1
ATOM 714 C CA . ALA A 1 92 ? 12.818 -1.486 -17.779 1.00 94.25 92 ALA A CA 1
ATOM 715 C C . ALA A 1 92 ? 12.507 -2.987 -17.806 1.00 94.25 92 ALA A C 1
ATOM 717 O O . ALA A 1 92 ? 13.297 -3.763 -18.340 1.00 94.25 92 ALA A O 1
ATOM 718 N N . ALA A 1 93 ? 11.341 -3.393 -17.292 1.00 94.25 93 ALA A N 1
ATOM 719 C CA . ALA A 1 93 ? 10.886 -4.777 -17.355 1.00 94.25 93 ALA A CA 1
ATOM 720 C C . ALA A 1 93 ? 10.690 -5.255 -18.799 1.00 94.25 93 ALA A C 1
ATOM 722 O O . ALA A 1 93 ? 11.232 -6.295 -19.159 1.00 94.25 93 ALA A O 1
ATOM 723 N N . THR A 1 94 ? 10.010 -4.479 -19.649 1.00 93.62 94 THR A N 1
ATOM 724 C CA . THR A 1 94 ? 9.819 -4.828 -21.066 1.00 93.62 94 THR A CA 1
ATOM 725 C C . THR A 1 94 ? 11.147 -4.935 -21.815 1.00 93.62 94 THR A C 1
ATOM 727 O O . THR A 1 94 ? 11.368 -5.906 -22.533 1.00 93.62 94 THR A O 1
ATOM 730 N N . GLN A 1 95 ? 12.073 -3.990 -21.621 1.00 92.88 95 GLN A N 1
ATOM 731 C CA . GLN A 1 95 ? 13.388 -4.042 -22.274 1.00 92.88 95 GLN A CA 1
ATOM 732 C C . GLN A 1 95 ? 14.21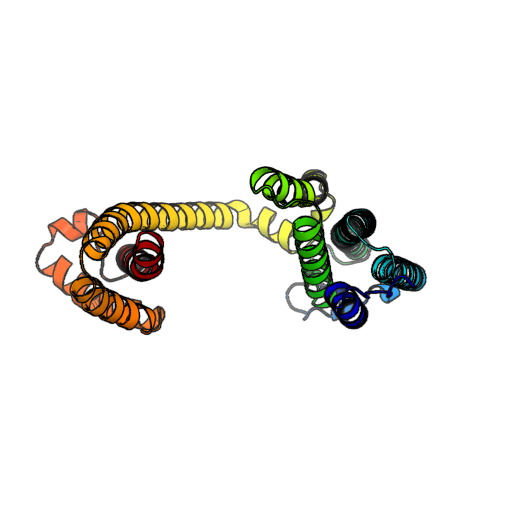0 -5.259 -21.839 1.00 92.88 95 GLN A C 1
ATOM 734 O O . GLN A 1 95 ? 14.850 -5.911 -22.663 1.00 92.88 95 GLN A O 1
ATOM 739 N N . LEU A 1 96 ? 14.195 -5.586 -20.547 1.00 90.81 96 LEU A N 1
ATOM 740 C CA . LEU A 1 96 ? 14.911 -6.747 -20.023 1.00 90.81 96 LEU A CA 1
ATOM 741 C C . LEU A 1 96 ? 14.257 -8.070 -20.420 1.00 90.81 96 LEU A C 1
ATOM 743 O O . LEU A 1 96 ? 14.968 -9.050 -20.609 1.00 90.81 96 LEU A O 1
ATOM 747 N N . ALA A 1 97 ? 12.933 -8.099 -20.572 1.00 89.75 97 ALA A N 1
ATOM 748 C CA . ALA A 1 97 ? 12.215 -9.265 -21.069 1.00 89.75 97 ALA A CA 1
ATOM 749 C C . ALA A 1 97 ? 12.526 -9.533 -22.551 1.00 89.75 97 ALA A C 1
ATOM 751 O O . ALA A 1 97 ? 12.730 -10.683 -22.923 1.00 89.75 97 ALA A O 1
ATOM 752 N N . GLN A 1 98 ? 12.620 -8.486 -23.380 1.00 88.25 98 GLN A N 1
ATOM 753 C CA . GLN A 1 98 ? 12.942 -8.605 -24.810 1.00 88.25 98 GLN A CA 1
ATOM 754 C C . GLN A 1 98 ? 14.387 -9.048 -25.068 1.00 88.25 98 GLN A C 1
ATOM 756 O O . GLN A 1 98 ? 14.638 -9.828 -25.981 1.00 88.25 98 GLN A O 1
ATOM 761 N N . ASN A 1 99 ? 15.331 -8.563 -24.259 1.00 84.81 99 ASN A N 1
ATOM 762 C CA . ASN A 1 99 ? 16.754 -8.894 -24.392 1.00 84.81 99 ASN A CA 1
ATOM 763 C C . ASN A 1 99 ? 17.163 -10.151 -23.603 1.00 84.81 99 ASN A C 1
ATOM 765 O O . ASN A 1 99 ? 18.307 -10.596 -23.692 1.00 84.81 99 ASN A O 1
ATOM 769 N N . GLY A 1 100 ? 16.264 -10.665 -22.763 1.00 80.75 100 GLY A N 1
ATOM 770 C CA . GLY A 1 100 ? 16.509 -11.762 -21.835 1.00 80.75 100 GLY A CA 1
ATOM 771 C C . GLY A 1 100 ? 15.848 -13.070 -22.261 1.00 80.75 100 GLY A C 1
ATOM 772 O O . GLY A 1 100 ? 15.481 -13.278 -23.413 1.00 80.75 100 GLY A O 1
ATOM 773 N N . SER A 1 101 ? 15.700 -13.980 -21.298 1.00 80.19 101 SER A N 1
ATOM 774 C CA . SER A 1 101 ? 14.957 -15.226 -21.501 1.00 80.19 101 SER A CA 1
ATOM 775 C C . SER A 1 101 ? 13.454 -15.002 -21.284 1.00 80.19 101 SER A C 1
ATOM 777 O O . SER A 1 101 ? 13.056 -14.141 -20.499 1.00 80.19 101 SER A O 1
ATOM 779 N N . ALA A 1 102 ? 12.603 -15.838 -21.886 1.00 75.69 102 ALA A N 1
ATOM 780 C CA . ALA A 1 102 ? 11.157 -15.813 -21.626 1.00 75.69 102 ALA A CA 1
ATOM 781 C C . ALA A 1 102 ? 10.797 -16.074 -20.144 1.00 75.69 102 ALA A C 1
ATOM 783 O O . ALA A 1 102 ? 9.730 -15.674 -19.682 1.00 75.69 102 ALA A O 1
ATOM 784 N N . LEU A 1 103 ? 11.699 -16.716 -19.389 1.00 80.62 103 LEU A N 1
ATOM 785 C CA . LEU A 1 103 ? 11.555 -17.002 -17.958 1.00 80.62 103 LEU A CA 1
ATOM 786 C C . LEU A 1 103 ? 12.155 -15.904 -17.063 1.00 80.62 103 LEU A C 1
ATOM 788 O O . LEU A 1 103 ? 12.162 -16.055 -15.837 1.00 80.62 103 LEU A O 1
ATOM 792 N N . ALA A 1 104 ? 12.670 -14.820 -17.650 1.00 87.00 104 ALA A N 1
ATOM 793 C CA . ALA A 1 104 ? 13.287 -13.740 -16.905 1.00 87.00 104 ALA A CA 1
ATOM 794 C C . ALA A 1 104 ? 12.272 -13.018 -16.012 1.00 87.00 104 ALA A C 1
ATOM 796 O O . ALA A 1 104 ? 11.132 -12.731 -16.392 1.00 87.00 104 ALA A O 1
ATOM 797 N N . ARG A 1 105 ? 12.723 -12.706 -14.800 1.00 91.75 105 ARG A N 1
ATOM 798 C CA . ARG A 1 105 ? 11.957 -12.040 -13.755 1.00 91.75 105 ARG A CA 1
ATOM 799 C C . ARG A 1 105 ? 12.556 -10.671 -13.491 1.00 91.75 105 ARG A C 1
ATOM 801 O O . ARG A 1 105 ? 13.687 -10.560 -13.026 1.00 91.75 105 ARG A O 1
ATOM 808 N N . THR A 1 106 ? 11.769 -9.633 -13.738 1.00 95.00 106 THR A N 1
ATOM 809 C CA . THR A 1 106 ? 12.076 -8.271 -13.301 1.00 95.00 106 THR A CA 1
ATOM 810 C C . THR A 1 106 ? 11.160 -7.897 -12.147 1.00 95.00 106 THR A C 1
ATOM 812 O O . THR A 1 106 ? 9.936 -7.920 -12.297 1.00 95.00 106 THR A O 1
ATOM 815 N N . SER A 1 107 ? 11.724 -7.596 -10.983 1.00 94.75 107 SER A N 1
ATOM 816 C CA . SER A 1 107 ? 10.990 -7.112 -9.813 1.00 94.75 107 SER A CA 1
ATOM 817 C C . SER A 1 107 ? 11.431 -5.703 -9.436 1.00 94.75 107 SER A C 1
ATOM 819 O O . SER A 1 107 ? 12.515 -5.245 -9.795 1.00 94.75 107 SER A O 1
ATOM 821 N N . LEU A 1 108 ? 10.578 -5.005 -8.694 1.00 96.50 108 LEU A N 1
ATOM 822 C CA . LEU A 1 108 ? 10.859 -3.661 -8.198 1.00 96.50 108 LEU A CA 1
ATOM 823 C C . LEU A 1 108 ? 11.960 -3.723 -7.130 1.00 96.50 108 LEU A C 1
ATOM 825 O O . LEU A 1 108 ? 11.884 -4.537 -6.208 1.00 96.50 108 LEU A O 1
ATOM 829 N N . GLY A 1 109 ? 12.993 -2.895 -7.282 1.00 95.12 109 GLY A N 1
ATOM 830 C CA . GLY A 1 109 ? 14.138 -2.831 -6.376 1.00 95.12 109 GLY A CA 1
ATOM 831 C C . GLY A 1 109 ? 13.885 -1.919 -5.176 1.00 95.12 109 GLY A C 1
ATOM 832 O O . GLY A 1 109 ? 12.890 -1.193 -5.116 1.00 95.12 109 GLY A O 1
ATOM 833 N N . SER A 1 110 ? 14.804 -1.926 -4.211 1.00 94.81 110 SER A N 1
ATOM 834 C CA . SER A 1 110 ? 14.698 -1.090 -3.006 1.00 94.81 110 SER A CA 1
ATOM 835 C C . SER A 1 110 ? 14.721 0.409 -3.319 1.00 94.81 110 SER A C 1
ATOM 837 O O . SER A 1 110 ? 14.009 1.172 -2.668 1.00 94.81 110 SER A O 1
ATOM 839 N N . GLY A 1 111 ? 15.466 0.828 -4.347 1.00 94.56 111 GLY A N 1
ATOM 840 C CA . GLY A 1 111 ? 15.498 2.213 -4.812 1.00 94.56 111 GLY A CA 1
ATOM 841 C C . GLY A 1 111 ? 14.152 2.678 -5.357 1.00 94.56 111 GLY A C 1
ATOM 842 O O . GLY A 1 111 ? 13.712 3.774 -5.019 1.00 94.56 111 GLY A O 1
ATOM 843 N N . PHE A 1 112 ? 13.445 1.825 -6.114 1.00 95.81 112 PHE A N 1
ATOM 844 C CA . PHE A 1 112 ? 12.078 2.119 -6.556 1.00 95.81 112 PHE A CA 1
ATOM 845 C C . PHE A 1 112 ? 11.140 2.304 -5.361 1.00 95.81 112 PHE A C 1
ATOM 847 O O . PHE A 1 112 ? 10.457 3.322 -5.285 1.00 95.81 112 PHE A O 1
ATOM 854 N N . TRP A 1 113 ? 11.117 1.355 -4.418 1.00 95.81 113 TRP A N 1
ATOM 855 C CA . TRP A 1 113 ? 10.199 1.409 -3.275 1.00 95.81 113 TRP A CA 1
ATOM 856 C C . TRP A 1 113 ? 10.439 2.635 -2.399 1.00 95.81 113 TRP A C 1
ATOM 858 O O . TRP A 1 113 ? 9.486 3.325 -2.036 1.00 95.81 113 TRP A O 1
ATOM 868 N N . LEU A 1 114 ? 11.706 2.939 -2.102 1.00 95.19 114 LEU A N 1
ATOM 869 C CA . LEU A 1 114 ? 12.059 4.114 -1.315 1.00 95.19 114 LEU A CA 1
ATOM 870 C C . LEU A 1 114 ? 11.701 5.407 -2.060 1.00 95.19 114 LEU A C 1
ATOM 872 O O . LEU A 1 114 ? 11.052 6.276 -1.485 1.00 95.19 114 LEU A O 1
ATOM 876 N N . ALA A 1 115 ? 12.054 5.528 -3.343 1.00 93.75 115 ALA A N 1
ATOM 877 C CA . ALA A 1 115 ? 11.739 6.716 -4.135 1.00 93.75 115 ALA A CA 1
ATOM 878 C C . ALA A 1 115 ? 10.222 6.924 -4.298 1.00 93.75 115 ALA A C 1
ATOM 880 O O . ALA A 1 115 ? 9.739 8.046 -4.157 1.00 93.75 115 ALA A O 1
ATOM 881 N N . ALA A 1 116 ? 9.461 5.850 -4.529 1.00 95.69 116 ALA A N 1
ATOM 882 C CA . ALA A 1 116 ? 8.005 5.889 -4.615 1.00 95.69 116 ALA A CA 1
ATOM 883 C C . ALA A 1 116 ? 7.374 6.333 -3.287 1.00 95.69 116 ALA A C 1
ATOM 885 O O . ALA A 1 116 ? 6.526 7.225 -3.280 1.00 95.69 116 ALA A O 1
ATOM 886 N N . ALA A 1 117 ? 7.827 5.776 -2.158 1.00 95.44 117 ALA A N 1
ATOM 887 C CA . ALA A 1 117 ? 7.360 6.177 -0.834 1.00 95.44 117 ALA A CA 1
ATOM 888 C C . ALA A 1 117 ? 7.650 7.661 -0.554 1.00 95.44 117 ALA A C 1
ATOM 890 O O . ALA A 1 117 ? 6.762 8.390 -0.116 1.00 95.44 117 ALA A O 1
ATOM 891 N N . LEU A 1 118 ? 8.861 8.136 -0.862 1.00 93.44 118 LEU A N 1
ATOM 892 C CA . LEU A 1 118 ? 9.243 9.540 -0.682 1.00 93.44 118 LEU A CA 1
ATOM 893 C C . LEU A 1 118 ? 8.437 10.483 -1.584 1.00 93.44 118 LEU A C 1
ATOM 895 O O . LEU A 1 118 ? 7.997 11.534 -1.119 1.00 93.44 118 LEU A O 1
ATOM 899 N N . ALA A 1 119 ? 8.188 10.104 -2.840 1.00 93.81 119 ALA A N 1
ATOM 900 C CA . ALA A 1 119 ? 7.360 10.884 -3.757 1.00 93.81 119 ALA A CA 1
ATOM 901 C C . ALA A 1 119 ? 5.900 10.973 -3.274 1.00 93.81 119 ALA A C 1
ATOM 903 O O . ALA A 1 119 ? 5.305 12.052 -3.291 1.00 93.81 119 ALA A O 1
ATOM 904 N N . LEU A 1 120 ? 5.331 9.874 -2.768 1.00 95.44 120 LEU A N 1
ATOM 905 C CA . LEU A 1 120 ? 3.981 9.861 -2.192 1.00 95.44 120 LEU A CA 1
ATOM 906 C C . LEU A 1 120 ? 3.897 10.664 -0.885 1.00 95.44 120 LEU A C 1
ATOM 908 O O . LEU A 1 120 ? 2.924 11.391 -0.674 1.00 95.44 120 LEU A O 1
ATOM 912 N N . LEU A 1 121 ? 4.923 10.601 -0.030 1.00 93.81 121 LEU A N 1
ATOM 913 C CA . LEU A 1 121 ? 5.020 11.435 1.173 1.00 93.81 121 LEU A CA 1
ATOM 914 C C . LEU A 1 121 ? 5.110 12.925 0.824 1.00 93.81 121 LEU A C 1
ATOM 916 O O . LEU A 1 121 ? 4.428 13.736 1.452 1.00 93.81 121 LEU A O 1
ATOM 920 N N . ALA A 1 122 ? 5.885 13.280 -0.205 1.00 91.69 122 ALA A N 1
ATOM 921 C CA . ALA A 1 122 ? 5.970 14.643 -0.719 1.00 91.69 122 ALA A CA 1
ATOM 922 C C . ALA A 1 122 ? 4.620 15.144 -1.244 1.00 91.69 122 ALA A C 1
ATOM 924 O O . ALA A 1 122 ? 4.204 16.255 -0.909 1.00 91.69 122 ALA A O 1
ATOM 925 N N . CYS A 1 123 ? 3.906 14.309 -2.009 1.00 94.19 123 CYS A N 1
ATOM 926 C CA . CYS A 1 123 ? 2.546 14.613 -2.444 1.00 94.19 123 CYS A CA 1
ATOM 927 C C . CYS A 1 123 ? 1.632 14.847 -1.238 1.00 94.19 123 CYS A C 1
ATOM 929 O O . CYS A 1 123 ? 0.900 15.835 -1.206 1.00 94.19 123 CYS A O 1
ATOM 931 N N . SER A 1 124 ? 1.693 13.975 -0.225 1.00 94.00 124 SER A N 1
ATOM 932 C CA . SER A 1 124 ? 0.853 14.115 0.962 1.00 94.00 124 SER A CA 1
ATOM 933 C C . SER A 1 124 ? 1.137 15.423 1.701 1.00 94.00 124 SER A C 1
ATOM 935 O O . SER A 1 124 ? 0.196 16.185 1.919 1.00 94.00 124 SER A O 1
ATOM 937 N N . ASP A 1 125 ? 2.402 15.739 2.022 1.00 91.62 125 ASP A N 1
ATOM 938 C CA . ASP A 1 125 ? 2.786 17.004 2.680 1.00 91.62 125 ASP A CA 1
ATOM 939 C C . ASP A 1 125 ? 2.300 18.222 1.880 1.00 91.62 125 ASP A C 1
ATOM 941 O O . ASP A 1 125 ? 1.669 19.122 2.443 1.00 91.62 125 ASP A O 1
ATOM 945 N N . ALA A 1 126 ? 2.496 18.215 0.559 1.00 91.56 126 ALA A N 1
ATOM 946 C CA . ALA A 1 126 ? 2.035 19.283 -0.317 1.00 91.56 126 ALA A CA 1
ATOM 947 C C . ALA A 1 126 ? 0.506 19.454 -0.270 1.00 91.56 126 ALA A C 1
ATOM 949 O O . ALA A 1 126 ? 0.014 20.570 -0.093 1.00 91.56 126 ALA A O 1
ATOM 950 N N . ILE A 1 127 ? -0.265 18.364 -0.340 1.00 93.94 127 ILE A N 1
ATOM 951 C CA . ILE A 1 127 ? -1.734 18.407 -0.278 1.00 93.94 127 ILE A CA 1
ATOM 952 C C . ILE A 1 127 ? -2.220 18.977 1.058 1.00 93.94 127 ILE A C 1
ATOM 954 O O . ILE A 1 127 ? -3.144 19.796 1.065 1.00 93.94 127 ILE A O 1
ATOM 958 N N . ARG A 1 128 ? -1.582 18.605 2.181 1.00 91.31 128 ARG A N 1
ATOM 959 C CA . ARG A 1 128 ? -1.923 19.157 3.509 1.00 91.31 128 ARG A CA 1
ATOM 960 C C . ARG A 1 128 ? -1.746 20.676 3.567 1.00 91.31 128 ARG A C 1
ATOM 962 O O . ARG A 1 128 ? -2.479 21.337 4.295 1.00 91.31 128 ARG A O 1
ATOM 969 N N . ARG A 1 129 ? -0.793 21.224 2.805 1.00 88.50 129 ARG A N 1
ATOM 970 C CA . ARG A 1 129 ? -0.501 22.666 2.736 1.00 88.50 129 ARG A CA 1
ATOM 971 C C . ARG A 1 129 ? -1.361 23.417 1.716 1.00 88.50 129 ARG A C 1
ATOM 973 O O . ARG A 1 129 ? -1.531 24.626 1.842 1.00 88.50 129 ARG A O 1
ATOM 980 N N . ILE A 1 130 ? -1.902 22.728 0.708 1.00 90.62 130 ILE A N 1
ATOM 981 C CA . ILE A 1 130 ? -2.747 23.329 -0.340 1.00 90.62 130 ILE A CA 1
ATOM 982 C C . ILE A 1 130 ? -4.181 23.559 0.144 1.00 90.62 130 ILE A C 1
ATOM 984 O O . ILE A 1 130 ? -4.774 24.595 -0.176 1.00 90.62 130 ILE A O 1
ATOM 988 N N . SER A 1 131 ? -4.753 22.594 0.868 1.00 90.06 131 SER A N 1
ATOM 989 C CA . SER A 1 131 ? -6.143 22.645 1.322 1.00 90.06 131 SER A CA 1
ATOM 990 C C . SER A 1 131 ? -6.286 22.129 2.746 1.00 90.06 131 SER A C 1
ATOM 992 O O . SER A 1 131 ? -5.786 21.059 3.083 1.00 90.06 131 SER A O 1
ATOM 994 N N . THR A 1 132 ? -7.038 22.861 3.564 1.00 88.62 132 THR A N 1
ATOM 995 C CA . THR A 1 132 ? -7.490 22.416 4.887 1.00 88.62 132 THR A CA 1
ATOM 996 C C . THR A 1 132 ? -8.797 21.623 4.812 1.00 88.62 132 THR A C 1
ATOM 998 O O . THR A 1 132 ? -9.069 20.828 5.708 1.00 88.62 132 THR A O 1
ATOM 1001 N N . HIS A 1 133 ? -9.575 21.776 3.731 1.00 93.31 133 HIS A N 1
ATOM 1002 C CA . HIS A 1 133 ? -10.888 21.151 3.578 1.00 93.31 133 HIS A CA 1
ATOM 1003 C C . HIS A 1 133 ? -10.769 19.629 3.339 1.00 93.31 133 HIS A C 1
ATOM 1005 O O . HIS A 1 133 ? -10.126 19.231 2.357 1.00 93.31 133 HIS A O 1
ATOM 1011 N N . PRO A 1 134 ? -11.413 18.766 4.156 1.00 92.44 134 PRO A N 1
ATOM 1012 C CA . PRO A 1 134 ? -11.254 17.308 4.084 1.00 92.44 134 PRO A CA 1
ATOM 1013 C C . PRO A 1 134 ? -11.557 16.709 2.705 1.00 92.44 134 PRO A C 1
ATOM 1015 O O . PRO A 1 134 ? -10.736 15.966 2.170 1.00 92.44 134 PRO A O 1
ATOM 1018 N N . LEU A 1 135 ? -12.680 17.095 2.085 1.00 94.94 135 LEU A N 1
ATOM 1019 C CA . LEU A 1 135 ? -13.082 16.575 0.768 1.00 94.94 135 LEU A CA 1
ATOM 1020 C C . LEU A 1 135 ? -12.047 16.871 -0.325 1.00 94.94 135 LEU A C 1
ATOM 1022 O O . LEU A 1 135 ? -11.712 16.002 -1.124 1.00 94.94 135 LEU A O 1
ATOM 1026 N N . TRP A 1 136 ? -11.485 18.084 -0.333 1.00 94.06 136 TRP A N 1
ATOM 1027 C CA . TRP A 1 136 ? -10.498 18.480 -1.338 1.00 94.06 136 TRP A CA 1
ATOM 1028 C C . TRP A 1 136 ? -9.159 17.777 -1.126 1.00 94.06 136 TRP A C 1
ATOM 1030 O O . TRP A 1 136 ? -8.494 17.407 -2.088 1.00 94.06 136 TRP A O 1
ATOM 1040 N N . ARG A 1 137 ? -8.779 17.525 0.133 1.00 94.19 137 ARG A N 1
ATOM 1041 C CA . ARG A 1 137 ? -7.603 16.701 0.440 1.00 94.19 137 ARG A CA 1
ATOM 1042 C C . ARG A 1 137 ? -7.793 15.275 -0.055 1.00 94.19 137 ARG A C 1
ATOM 1044 O O . ARG A 1 137 ? -6.859 14.734 -0.635 1.00 94.19 137 ARG A O 1
ATOM 1051 N N . TRP A 1 138 ? -8.969 14.685 0.148 1.00 95.19 138 TRP A N 1
ATOM 1052 C CA . TRP A 1 138 ? -9.263 13.335 -0.328 1.00 95.19 138 TRP A CA 1
ATOM 1053 C C . TRP A 1 138 ? -9.196 13.255 -1.857 1.00 95.19 138 TRP A C 1
ATOM 1055 O O . TRP A 1 138 ? -8.453 12.434 -2.388 1.00 95.19 138 TRP A O 1
ATOM 1065 N N . LEU A 1 139 ? -9.852 14.179 -2.568 1.00 96.31 139 LEU A N 1
ATOM 1066 C CA . LEU A 1 139 ? -9.816 14.227 -4.035 1.00 96.31 139 LEU A CA 1
ATOM 1067 C C . LEU A 1 139 ? -8.397 14.421 -4.592 1.00 96.31 139 LEU A C 1
ATOM 1069 O O . LEU A 1 139 ? -8.011 13.742 -5.543 1.00 96.31 139 LEU A O 1
ATOM 1073 N N . LEU A 1 140 ? -7.582 15.276 -3.966 1.00 95.56 140 LEU A N 1
ATOM 1074 C CA . LEU A 1 140 ? -6.181 15.463 -4.354 1.00 95.56 140 LEU A CA 1
ATOM 1075 C C . LEU A 1 140 ? -5.297 14.230 -4.093 1.00 95.56 140 LEU A C 1
ATOM 1077 O O . LEU A 1 140 ? -4.297 14.064 -4.786 1.00 95.56 140 LEU A O 1
ATOM 1081 N N . HIS A 1 141 ? -5.631 13.373 -3.122 1.00 95.94 141 HIS A N 1
ATOM 1082 C CA . HIS A 1 141 ? -4.935 12.091 -2.950 1.00 95.94 141 HIS A CA 1
ATOM 1083 C C . HIS A 1 141 ? -5.414 11.070 -3.987 1.00 95.94 141 HIS A C 1
ATOM 1085 O O . HIS A 1 141 ? -4.589 10.396 -4.598 1.00 95.94 141 HIS A O 1
ATOM 1091 N N . MET A 1 142 ? -6.725 11.001 -4.241 1.00 95.94 142 MET A N 1
ATOM 1092 C CA . MET A 1 142 ? -7.301 10.080 -5.226 1.00 95.94 142 MET A CA 1
ATOM 1093 C C . MET A 1 142 ? -6.757 10.325 -6.635 1.00 95.94 142 MET A C 1
ATOM 1095 O O . MET A 1 142 ? -6.454 9.370 -7.348 1.00 95.94 142 MET A O 1
ATOM 1099 N N . GLN A 1 143 ? -6.555 11.588 -7.030 1.00 96.25 143 GLN A N 1
ATOM 1100 C CA . GLN A 1 143 ? -6.046 11.897 -8.370 1.00 96.25 143 GLN A CA 1
ATOM 1101 C C . GLN A 1 143 ? -4.614 11.390 -8.624 1.00 96.25 143 GLN A C 1
ATOM 1103 O O . GLN A 1 143 ? -4.263 11.129 -9.773 1.00 96.25 143 GLN A O 1
ATOM 1108 N N . ILE A 1 144 ? -3.804 11.171 -7.577 1.00 96.75 144 ILE A N 1
ATOM 1109 C CA . ILE A 1 144 ? -2.433 10.642 -7.715 1.00 96.75 144 ILE A CA 1
ATOM 1110 C C . ILE A 1 144 ? -2.454 9.251 -8.363 1.00 96.75 144 ILE A C 1
ATOM 1112 O O . ILE A 1 144 ? -1.558 8.915 -9.136 1.00 96.75 144 ILE A O 1
ATOM 1116 N N . ALA A 1 145 ? -3.485 8.451 -8.077 1.00 95.81 145 ALA A N 1
ATOM 1117 C CA . ALA A 1 145 ? -3.605 7.081 -8.565 1.00 95.81 145 ALA A CA 1
ATOM 1118 C C . ALA A 1 145 ? -4.048 6.983 -10.034 1.00 95.81 145 ALA A C 1
ATOM 1120 O O . ALA A 1 145 ? -3.848 5.938 -10.646 1.00 95.81 145 ALA A O 1
ATOM 1121 N N . ILE A 1 146 ? -4.605 8.049 -10.625 1.00 97.12 146 ILE A N 1
ATOM 1122 C CA . ILE A 1 146 ? -5.217 8.002 -11.966 1.00 97.12 146 ILE A CA 1
ATOM 1123 C C . ILE A 1 146 ? -4.213 7.542 -13.029 1.00 97.12 146 ILE A C 1
ATOM 1125 O O . ILE A 1 146 ? -4.487 6.604 -13.774 1.00 97.12 146 ILE A O 1
ATOM 1129 N N . ILE A 1 147 ? -3.037 8.173 -13.091 1.00 96.81 147 ILE A N 1
ATOM 1130 C CA . ILE A 1 147 ? -2.033 7.854 -14.116 1.00 96.81 147 ILE A CA 1
ATOM 1131 C C . ILE A 1 147 ? -1.398 6.468 -13.882 1.00 96.81 147 ILE A C 1
ATOM 1133 O O . ILE A 1 147 ? -1.335 5.699 -14.839 1.00 96.81 147 ILE A O 1
ATOM 1137 N N . PRO A 1 148 ? -0.968 6.085 -12.661 1.00 96.19 148 PRO A N 1
ATOM 1138 C CA . PRO A 1 148 ? -0.512 4.720 -12.385 1.00 96.19 148 PRO A CA 1
ATOM 1139 C C . PRO A 1 148 ? -1.537 3.639 -12.748 1.00 96.19 148 PRO A C 1
ATOM 1141 O O . PRO A 1 148 ? -1.160 2.618 -13.318 1.00 96.19 148 PRO A O 1
ATOM 1144 N N . LEU A 1 149 ? -2.825 3.868 -12.467 1.00 96.56 149 LEU A N 1
ATOM 1145 C CA . LEU A 1 149 ? -3.892 2.948 -12.864 1.00 96.56 149 LEU A CA 1
ATOM 1146 C C . LEU A 1 149 ? -4.019 2.875 -14.383 1.00 96.56 149 LEU A C 1
ATOM 1148 O O . LEU A 1 149 ? -4.102 1.784 -14.934 1.00 96.56 149 LEU A O 1
ATOM 1152 N N . TRP A 1 150 ? -3.971 4.009 -15.080 1.00 97.19 150 TRP A N 1
ATOM 1153 C CA . TRP A 1 150 ? -3.961 4.011 -16.541 1.00 97.19 150 TRP A CA 1
ATOM 1154 C C . TRP A 1 150 ? -2.754 3.247 -17.114 1.00 97.19 150 TRP A C 1
ATOM 1156 O O . TRP A 1 150 ? -2.919 2.449 -18.034 1.00 97.19 150 TRP A O 1
ATOM 1166 N N . LEU A 1 151 ? -1.557 3.400 -16.533 1.00 96.38 151 LEU A N 1
ATOM 1167 C CA . LEU A 1 151 ? -0.369 2.626 -16.916 1.00 96.38 151 LEU A CA 1
ATOM 1168 C C . LEU A 1 151 ? -0.560 1.121 -16.687 1.00 96.38 151 LEU A C 1
ATOM 1170 O O . LEU A 1 151 ? -0.162 0.328 -17.541 1.00 96.38 151 LEU A O 1
ATOM 1174 N N . LEU A 1 152 ? -1.197 0.735 -15.580 1.00 94.94 152 LEU A N 1
ATOM 1175 C CA . LEU A 1 152 ? -1.559 -0.652 -15.297 1.00 94.94 152 LEU A CA 1
ATOM 1176 C C . LEU A 1 152 ? -2.524 -1.203 -16.362 1.00 94.94 152 LEU A C 1
ATOM 1178 O O . LEU A 1 152 ? -2.218 -2.214 -16.986 1.00 94.94 152 LEU A O 1
ATOM 1182 N N . TYR A 1 153 ? -3.630 -0.503 -16.637 1.00 94.94 153 TYR A N 1
ATOM 1183 C CA . TYR A 1 153 ? -4.634 -0.925 -17.625 1.00 94.94 153 TYR A CA 1
ATOM 1184 C C . TYR A 1 153 ? -4.124 -0.904 -19.072 1.00 94.94 153 TYR A C 1
ATOM 1186 O O . TYR A 1 153 ? -4.559 -1.711 -19.886 1.00 94.94 153 TYR A O 1
ATOM 1194 N N . SER A 1 154 ? -3.180 -0.018 -19.402 1.00 96.00 154 SER A N 1
ATOM 1195 C CA . SER A 1 154 ? -2.549 0.032 -20.731 1.00 96.00 154 SER A CA 1
ATOM 1196 C C . SER A 1 154 ? -1.654 -1.176 -21.038 1.00 96.00 154 SER A C 1
ATOM 1198 O O . SER A 1 154 ? -1.184 -1.320 -22.163 1.00 96.00 154 SER A O 1
ATOM 1200 N N . GLY A 1 155 ? -1.356 -2.011 -20.036 1.00 93.88 155 GLY A N 1
ATOM 1201 C CA . GLY A 1 155 ? -0.442 -3.143 -20.159 1.00 93.88 155 GLY A CA 1
ATOM 1202 C C . GLY A 1 155 ? 1.044 -2.780 -20.082 1.00 93.88 155 GLY A C 1
ATOM 1203 O O . GLY A 1 155 ? 1.893 -3.663 -20.173 1.00 93.88 155 GLY A O 1
ATOM 1204 N N . THR A 1 156 ? 1.388 -1.508 -19.842 1.00 94.75 156 THR A N 1
ATOM 1205 C CA . THR A 1 156 ? 2.786 -1.042 -19.709 1.00 94.75 156 THR A CA 1
ATOM 1206 C C . THR A 1 156 ? 3.547 -1.768 -18.589 1.00 94.75 156 THR A C 1
ATOM 1208 O O . THR A 1 156 ? 4.772 -1.851 -18.613 1.00 94.75 156 THR A O 1
ATOM 1211 N N . LEU A 1 157 ? 2.827 -2.291 -17.594 1.00 96.12 157 LEU A N 1
ATOM 1212 C CA . LEU A 1 157 ? 3.386 -2.971 -16.425 1.00 96.12 157 LEU A CA 1
ATOM 1213 C C . LEU A 1 157 ? 3.375 -4.506 -16.542 1.00 96.12 157 LEU A C 1
ATOM 1215 O O . LEU A 1 157 ? 3.856 -5.176 -15.629 1.00 96.12 157 LEU A O 1
ATOM 1219 N N . ASN A 1 158 ? 2.864 -5.073 -17.642 1.00 94.56 158 ASN A N 1
ATOM 1220 C CA . ASN A 1 158 ? 2.633 -6.518 -17.786 1.00 94.56 158 ASN A CA 1
ATOM 1221 C C . ASN A 1 158 ? 3.914 -7.354 -17.732 1.00 94.56 158 ASN A C 1
ATOM 1223 O O . ASN A 1 158 ? 3.881 -8.507 -17.307 1.00 94.56 158 ASN A O 1
ATOM 1227 N N . ASP A 1 159 ? 5.051 -6.774 -18.125 1.00 94.12 159 ASP A N 1
ATOM 1228 C CA . ASP A 1 159 ? 6.327 -7.484 -18.107 1.00 94.12 159 ASP A CA 1
ATOM 1229 C C . ASP A 1 159 ? 6.945 -7.627 -16.710 1.00 94.12 159 ASP A C 1
ATOM 1231 O O . ASP A 1 159 ? 7.875 -8.419 -16.523 1.00 94.12 159 ASP A O 1
ATOM 1235 N N . LEU A 1 160 ? 6.427 -6.896 -15.715 1.00 94.94 160 LEU A N 1
ATOM 1236 C CA . LEU A 1 160 ? 6.857 -7.042 -14.329 1.00 94.94 160 LEU A CA 1
ATOM 1237 C C . LEU A 1 160 ? 6.491 -8.430 -13.806 1.00 94.94 160 LEU A C 1
ATOM 1239 O O . LEU A 1 160 ? 5.397 -8.942 -14.040 1.00 94.94 160 LEU A O 1
ATOM 1243 N N . SER A 1 161 ? 7.385 -9.006 -13.001 1.00 93.06 161 SER A N 1
ATOM 1244 C CA . SER A 1 161 ? 7.181 -10.339 -12.417 1.00 93.06 161 SER A CA 1
ATOM 1245 C C . SER A 1 161 ? 5.871 -10.435 -11.646 1.00 93.06 161 SER A C 1
ATOM 1247 O O . SER A 1 161 ? 5.221 -11.467 -11.698 1.00 93.06 161 SER A O 1
ATOM 1249 N N . LEU A 1 162 ? 5.470 -9.362 -10.955 1.00 91.81 162 LEU A N 1
ATOM 1250 C CA . LEU A 1 162 ? 4.211 -9.326 -10.213 1.00 91.81 162 LEU A CA 1
ATOM 1251 C C . LEU A 1 162 ? 3.006 -9.555 -11.136 1.00 91.81 162 LEU A C 1
ATOM 1253 O O . LEU A 1 162 ? 2.153 -10.375 -10.820 1.00 91.81 162 LEU A O 1
ATOM 1257 N N . MET A 1 163 ? 2.971 -8.877 -12.286 1.00 93.94 163 MET A N 1
ATOM 1258 C CA . MET A 1 163 ? 1.870 -8.995 -13.244 1.00 93.94 163 MET A CA 1
ATOM 1259 C C . MET A 1 163 ? 1.876 -10.349 -13.953 1.00 93.94 163 MET A C 1
ATOM 1261 O O . MET A 1 163 ? 0.818 -10.946 -14.123 1.00 93.94 163 MET A O 1
ATOM 1265 N N . LYS A 1 164 ? 3.059 -10.880 -14.289 1.00 91.44 164 LYS A N 1
ATOM 1266 C CA . LYS A 1 164 ? 3.192 -12.238 -14.839 1.00 91.44 164 LYS A CA 1
ATOM 1267 C C . LYS A 1 164 ? 2.711 -13.308 -13.856 1.00 91.44 164 LYS A C 1
ATOM 1269 O O . LYS A 1 164 ? 2.000 -14.223 -14.251 1.00 91.44 164 LYS A O 1
ATOM 1274 N N . GLU A 1 165 ? 3.087 -13.214 -12.580 1.00 91.06 165 GLU A N 1
ATOM 1275 C CA . GLU A 1 165 ? 2.637 -14.169 -11.556 1.00 91.06 165 GLU A CA 1
ATOM 1276 C C . GLU A 1 165 ? 1.141 -14.036 -11.264 1.00 91.06 165 GLU A C 1
ATOM 1278 O O . GLU A 1 165 ? 0.479 -15.057 -11.100 1.00 91.06 165 GLU A O 1
ATOM 1283 N N . TYR A 1 166 ? 0.602 -12.812 -11.250 1.00 91.44 166 TYR A N 1
ATOM 1284 C CA . TYR A 1 166 ? -0.839 -12.587 -11.132 1.00 91.44 166 TYR A CA 1
ATOM 1285 C C . TYR A 1 166 ? -1.596 -13.257 -12.284 1.00 91.44 166 TYR A C 1
ATOM 1287 O O . TYR A 1 166 ? -2.481 -14.065 -12.030 1.00 91.44 166 TYR A O 1
ATOM 1295 N N . ALA A 1 167 ? -1.181 -13.022 -13.533 1.00 91.56 167 ALA A N 1
ATOM 1296 C CA . ALA A 1 167 ? -1.805 -13.640 -14.704 1.00 91.56 167 ALA A CA 1
ATOM 1297 C C . ALA A 1 167 ? -1.727 -15.179 -14.686 1.00 91.56 167 ALA A C 1
ATOM 1299 O O . ALA A 1 167 ? -2.659 -15.852 -15.109 1.00 91.56 167 ALA A O 1
ATOM 1300 N N . ASN A 1 168 ? -0.634 -15.750 -14.168 1.00 91.75 168 ASN A N 1
ATOM 1301 C CA . ASN A 1 168 ? -0.447 -17.203 -14.101 1.00 91.75 168 ASN A CA 1
ATOM 1302 C C . ASN A 1 168 ? -1.181 -17.882 -12.934 1.00 91.75 168 ASN A C 1
ATOM 1304 O O . ASN A 1 168 ? -1.340 -19.101 -12.949 1.00 91.75 168 ASN A O 1
ATOM 1308 N N . ARG A 1 169 ? -1.543 -17.141 -11.881 1.00 93.69 169 ARG A N 1
ATOM 1309 C CA . ARG A 1 169 ? -2.140 -17.681 -10.645 1.00 93.69 169 ARG A CA 1
ATOM 1310 C C . ARG A 1 169 ? -3.406 -16.935 -10.243 1.00 93.69 169 ARG A C 1
ATOM 1312 O O . ARG A 1 169 ? -3.690 -16.830 -9.052 1.00 93.69 169 ARG A O 1
ATOM 1319 N N . GLN A 1 170 ? -4.134 -16.411 -11.223 1.00 93.81 170 GLN A N 1
ATOM 1320 C CA . GLN A 1 170 ? -5.267 -15.526 -10.984 1.00 93.81 170 GLN A CA 1
ATOM 1321 C C . GLN A 1 170 ? -6.292 -16.154 -10.030 1.00 93.81 170 GLN A C 1
ATOM 1323 O O . GLN A 1 170 ? -6.636 -15.516 -9.043 1.00 93.81 170 GLN A O 1
ATOM 1328 N N . ASP A 1 171 ? -6.652 -17.425 -10.231 1.00 95.19 171 ASP A N 1
ATOM 1329 C CA . ASP A 1 171 ? -7.604 -18.141 -9.368 1.00 95.19 171 ASP A CA 1
ATOM 1330 C C . ASP A 1 171 ? -7.192 -18.113 -7.885 1.00 95.19 171 ASP A C 1
ATOM 1332 O O . ASP A 1 171 ? -8.001 -17.839 -7.007 1.00 95.19 171 ASP A O 1
ATOM 1336 N N . VAL A 1 172 ? -5.898 -18.298 -7.593 1.00 95.06 172 VAL A N 1
ATOM 1337 C CA . VAL A 1 172 ? -5.375 -18.263 -6.216 1.00 95.06 172 VAL A CA 1
ATOM 1338 C C . VAL A 1 172 ? -5.459 -16.855 -5.623 1.00 95.06 172 VAL A C 1
ATOM 1340 O O . VAL A 1 172 ? -5.718 -16.701 -4.429 1.00 95.06 172 VAL A O 1
ATOM 1343 N N . PHE A 1 173 ? -5.213 -15.821 -6.431 1.00 93.50 173 PHE A N 1
ATOM 1344 C CA . PHE A 1 173 ? -5.355 -14.433 -5.988 1.00 93.50 173 PHE A CA 1
ATOM 1345 C C . PHE A 1 173 ? -6.818 -14.067 -5.749 1.00 93.50 173 PHE A C 1
ATOM 1347 O O . PHE A 1 173 ? -7.106 -13.414 -4.748 1.00 93.50 173 PHE A O 1
ATOM 1354 N N . ASP A 1 174 ? -7.719 -14.495 -6.629 1.00 94.19 174 ASP A N 1
ATOM 1355 C CA . ASP A 1 174 ? -9.149 -14.217 -6.538 1.00 94.19 174 ASP A CA 1
ATOM 1356 C C . ASP A 1 174 ? -9.763 -14.936 -5.323 1.00 94.19 174 ASP A C 1
ATOM 1358 O O . ASP A 1 174 ? -10.470 -14.305 -4.533 1.00 94.19 174 ASP A O 1
ATOM 1362 N N . ASP A 1 175 ? -9.386 -16.195 -5.074 1.00 95.12 175 ASP A N 1
ATOM 1363 C CA . ASP A 1 175 ? -9.764 -16.939 -3.865 1.00 95.12 175 ASP A CA 1
ATOM 1364 C C . ASP A 1 175 ? -9.235 -16.264 -2.591 1.00 95.12 175 ASP A C 1
ATOM 1366 O O . ASP A 1 175 ? -9.969 -16.075 -1.615 1.00 95.12 175 ASP A O 1
ATOM 1370 N N . ALA A 1 176 ? -7.964 -15.848 -2.589 1.00 94.75 176 ALA A N 1
ATOM 1371 C CA . ALA A 1 176 ? -7.368 -15.150 -1.453 1.00 94.75 176 ALA A CA 1
ATOM 1372 C C . ALA A 1 176 ? -8.021 -13.779 -1.207 1.00 94.75 176 ALA A C 1
ATOM 1374 O O . ALA A 1 176 ? -8.224 -13.391 -0.054 1.00 94.75 176 ALA A O 1
ATOM 1375 N N . LEU A 1 177 ? -8.381 -13.048 -2.267 1.00 95.19 177 LEU A N 1
ATOM 1376 C CA . LEU A 1 177 ? -9.108 -11.783 -2.181 1.00 95.19 177 LEU A CA 1
ATOM 1377 C C . LEU A 1 177 ? -10.506 -12.011 -1.597 1.00 95.19 177 LEU A C 1
ATOM 1379 O O . LEU A 1 177 ? -10.903 -11.304 -0.671 1.00 95.19 177 LEU A O 1
ATOM 1383 N N . ALA A 1 178 ? -11.233 -13.017 -2.085 1.00 96.00 178 ALA A N 1
ATOM 1384 C CA . ALA A 1 178 ? -12.545 -13.382 -1.567 1.00 96.00 178 ALA A CA 1
ATOM 1385 C C . ALA A 1 178 ? -12.473 -13.779 -0.084 1.00 96.00 178 ALA A C 1
ATOM 1387 O O . ALA A 1 178 ? -13.276 -13.308 0.727 1.00 96.00 178 ALA A O 1
ATOM 1388 N N . GLN A 1 179 ? -11.469 -14.570 0.308 1.00 94.25 179 GLN A N 1
ATOM 1389 C CA . GLN A 1 179 ? -11.223 -14.923 1.705 1.00 94.25 179 GLN A CA 1
ATOM 1390 C C . GLN A 1 179 ? -10.890 -13.688 2.554 1.00 94.25 179 GLN A C 1
ATOM 1392 O O . GLN A 1 179 ? -11.424 -13.536 3.656 1.00 94.25 179 GLN A O 1
ATOM 1397 N N . HIS A 1 180 ? -10.052 -12.782 2.043 1.00 95.00 180 HIS A N 1
ATOM 1398 C CA . HIS A 1 180 ? -9.709 -11.536 2.721 1.00 95.00 180 HIS A CA 1
ATOM 1399 C C . HIS A 1 180 ? -10.942 -10.655 2.944 1.00 95.00 180 HIS A C 1
ATOM 1401 O O . HIS A 1 180 ? -11.157 -10.189 4.060 1.00 95.00 180 HIS A O 1
ATOM 1407 N N . LEU A 1 181 ? -11.784 -10.468 1.922 1.00 95.38 181 LEU A N 1
ATOM 1408 C CA . LEU A 1 181 ? -13.029 -9.704 2.032 1.00 95.38 181 LEU A CA 1
ATOM 1409 C C . LEU A 1 181 ? -14.014 -10.366 3.002 1.00 95.38 181 LEU A C 1
ATOM 1411 O O . LEU A 1 181 ? -14.625 -9.678 3.817 1.00 95.38 181 LEU A O 1
ATOM 1415 N N . THR A 1 182 ? -14.119 -11.696 2.970 1.00 93.94 182 THR A N 1
ATOM 1416 C CA . THR A 1 182 ? -14.956 -12.464 3.904 1.00 93.94 182 THR A CA 1
ATOM 1417 C C . THR A 1 182 ? -14.515 -12.238 5.350 1.00 93.94 182 THR A C 1
ATOM 1419 O O . THR A 1 182 ? -15.346 -11.942 6.206 1.00 93.94 182 THR A O 1
ATOM 1422 N N . LEU A 1 183 ? -13.208 -12.311 5.629 1.00 93.12 183 LEU A N 1
ATOM 1423 C CA . LEU A 1 183 ? -12.655 -12.012 6.953 1.00 93.12 183 LEU A CA 1
ATOM 1424 C C . LEU A 1 183 ? -12.833 -10.542 7.342 1.00 93.12 183 LEU A C 1
ATOM 1426 O O . LEU A 1 183 ? -13.192 -10.255 8.482 1.00 93.12 183 LEU A O 1
ATOM 1430 N N . LEU A 1 184 ? -12.603 -9.616 6.409 1.00 94.62 184 LEU A N 1
ATOM 1431 C CA . LEU A 1 184 ? -12.728 -8.179 6.633 1.00 94.62 184 LEU A CA 1
ATOM 1432 C C . LEU A 1 184 ? -14.154 -7.818 7.048 1.00 94.62 184 LEU A C 1
ATOM 1434 O O . LEU A 1 184 ? -14.359 -7.272 8.130 1.00 94.62 184 LEU A O 1
ATOM 1438 N N . PHE A 1 185 ? -15.149 -8.141 6.222 1.00 93.19 185 PHE A N 1
ATOM 1439 C CA . PHE A 1 185 ? -16.544 -7.830 6.534 1.00 93.19 185 PHE A CA 1
ATOM 1440 C C . PHE A 1 185 ? -17.062 -8.662 7.708 1.00 93.19 185 PHE A C 1
ATOM 1442 O O . PHE A 1 185 ? -17.769 -8.131 8.566 1.00 93.19 185 PHE A O 1
ATOM 1449 N N . GLY A 1 186 ? -16.648 -9.930 7.791 1.00 93.44 186 GLY A N 1
ATOM 1450 C CA . GLY A 1 186 ? -16.980 -10.825 8.894 1.00 93.44 186 GLY A CA 1
ATOM 1451 C C . GLY A 1 186 ? -16.452 -10.352 10.248 1.00 93.44 186 GLY A C 1
ATOM 1452 O O . GLY A 1 186 ? -17.063 -10.666 11.262 1.00 93.44 186 GLY A O 1
ATOM 1453 N N . ALA A 1 187 ? -15.361 -9.581 10.293 1.00 94.38 187 ALA A N 1
ATOM 1454 C CA . ALA A 1 187 ? -14.830 -9.010 11.530 1.00 94.38 187 ALA A CA 1
ATOM 1455 C C . ALA A 1 187 ? -15.319 -7.577 11.788 1.00 94.38 187 ALA A C 1
ATOM 1457 O O . ALA A 1 187 ? -15.648 -7.233 12.922 1.00 94.38 187 ALA A O 1
ATOM 1458 N N . VAL A 1 188 ? -15.402 -6.733 10.754 1.00 94.81 188 VAL A N 1
ATOM 1459 C CA . VAL A 1 188 ? -15.785 -5.318 10.903 1.00 94.81 188 VAL A CA 1
ATOM 1460 C C . VAL A 1 188 ? -17.226 -5.173 11.386 1.00 94.81 188 VAL A C 1
ATOM 1462 O O . VAL A 1 188 ? -17.481 -4.368 12.281 1.00 94.81 188 VAL A O 1
ATOM 1465 N N . LEU A 1 189 ? -18.167 -5.952 10.840 1.00 94.50 189 LEU A N 1
ATOM 1466 C CA . LEU A 1 189 ? -19.576 -5.843 11.227 1.00 94.50 189 LEU A CA 1
ATOM 1467 C C . LEU A 1 189 ? -19.797 -6.201 12.711 1.00 94.50 189 LEU A C 1
ATOM 1469 O O . LEU A 1 189 ? -20.331 -5.354 13.432 1.00 94.50 189 LEU A O 1
ATOM 1473 N N . PRO A 1 190 ? -19.341 -7.361 13.231 1.00 95.06 190 PRO A N 1
ATOM 1474 C CA . PRO A 1 190 ? -19.453 -7.651 14.661 1.00 95.06 190 PRO A CA 1
ATOM 1475 C C . PRO A 1 190 ? -18.663 -6.674 15.534 1.00 95.06 190 PRO A C 1
ATOM 1477 O O . PRO A 1 190 ? -19.144 -6.290 16.598 1.00 95.06 190 PRO A O 1
ATOM 1480 N N . ALA A 1 191 ? -17.482 -6.227 15.090 1.00 96.00 191 ALA A N 1
ATOM 1481 C CA . ALA A 1 191 ? -16.698 -5.243 15.833 1.00 96.00 191 ALA A CA 1
ATOM 1482 C C . ALA A 1 191 ? -17.448 -3.916 16.001 1.00 96.00 191 ALA A C 1
ATOM 1484 O O . ALA A 1 191 ? -17.409 -3.344 17.085 1.00 96.00 191 ALA A O 1
ATOM 1485 N N . LEU A 1 192 ? -18.171 -3.445 14.981 1.00 95.81 192 LEU A N 1
ATOM 1486 C CA . LEU A 1 192 ? -19.026 -2.260 15.086 1.00 95.81 192 LEU A CA 1
ATOM 1487 C C . LEU A 1 192 ? -20.223 -2.504 16.009 1.00 95.81 192 LEU A C 1
ATOM 1489 O O . LEU A 1 192 ? -20.485 -1.686 16.891 1.00 95.81 192 LEU A O 1
ATOM 1493 N N . VAL A 1 193 ? -20.912 -3.637 15.844 1.00 96.50 193 VAL A N 1
ATOM 1494 C CA . VAL A 1 193 ? -22.085 -4.008 16.656 1.00 96.50 193 VAL A CA 1
ATOM 1495 C C . VAL A 1 193 ? -21.740 -4.120 18.142 1.00 96.50 193 VAL A C 1
ATOM 1497 O O . VAL A 1 193 ? -22.563 -3.772 18.979 1.00 96.50 193 VAL A O 1
ATOM 1500 N N . ILE A 1 194 ? -20.531 -4.567 18.488 1.00 96.00 194 ILE A N 1
ATOM 1501 C CA . ILE A 1 194 ? -20.077 -4.679 19.882 1.00 96.00 194 ILE A CA 1
ATOM 1502 C C . ILE A 1 194 ? -19.419 -3.377 20.350 1.00 96.00 194 ILE A C 1
ATOM 1504 O O . ILE A 1 194 ? -19.741 -2.848 21.413 1.00 96.00 194 ILE A O 1
ATOM 1508 N N . GLY A 1 195 ? -18.482 -2.855 19.564 1.00 95.50 195 GLY A N 1
ATOM 1509 C CA . GLY A 1 195 ? -17.619 -1.746 19.944 1.00 95.50 195 GLY A CA 1
ATOM 1510 C C . GLY A 1 195 ? -18.343 -0.405 20.025 1.00 95.50 195 GLY A C 1
ATOM 1511 O O . GLY A 1 195 ? -18.047 0.365 20.935 1.00 95.50 195 GLY A O 1
ATOM 1512 N N . VAL A 1 196 ? -19.307 -0.118 19.136 1.00 95.75 196 VAL A N 1
ATOM 1513 C CA . VAL A 1 196 ? -20.046 1.157 19.180 1.00 95.75 196 VAL A CA 1
ATOM 1514 C C . VAL A 1 196 ? -20.907 1.256 20.442 1.00 95.75 196 VAL A C 1
ATOM 1516 O O . VAL A 1 196 ? -20.723 2.222 21.184 1.00 95.75 196 VAL A O 1
ATOM 1519 N N . PRO A 1 197 ? -21.787 0.286 20.769 1.00 95.62 197 PRO A N 1
ATOM 1520 C CA . PRO A 1 197 ? -22.558 0.346 22.011 1.00 95.62 197 PRO A CA 1
ATOM 1521 C C . PRO A 1 197 ? -21.671 0.376 23.253 1.00 95.62 197 PRO A C 1
ATOM 1523 O O . PRO A 1 197 ? -21.966 1.103 24.198 1.00 95.62 197 PRO A O 1
ATOM 1526 N N . LEU A 1 198 ? -20.561 -0.366 23.245 1.00 94.56 198 LEU A N 1
ATOM 1527 C CA . LEU A 1 198 ? -19.616 -0.397 24.358 1.00 94.56 198 LEU A CA 1
ATOM 1528 C C . LEU A 1 198 ? -18.883 0.949 24.526 1.00 94.56 198 LEU A C 1
ATOM 1530 O O . LEU A 1 198 ? -18.705 1.410 25.651 1.00 94.56 198 LEU A O 1
ATOM 1534 N N . GLY A 1 199 ? -18.548 1.627 23.424 1.00 93.75 199 GLY A N 1
ATOM 1535 C CA . GLY A 1 199 ? -18.044 3.003 23.410 1.00 93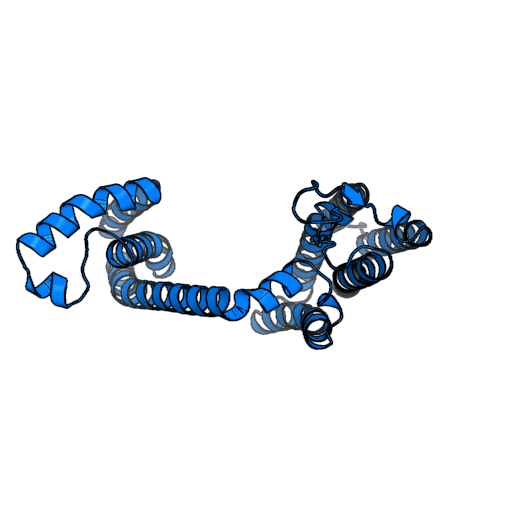.75 199 GLY A CA 1
ATOM 1536 C C . GLY A 1 199 ? -19.059 4.013 23.936 1.00 93.75 199 GLY A C 1
ATOM 1537 O O . GLY A 1 199 ? -18.741 4.784 24.838 1.00 93.75 199 GLY A O 1
ATOM 1538 N N . ILE A 1 200 ? -20.308 3.952 23.466 1.00 94.62 200 ILE A N 1
ATOM 1539 C CA . ILE A 1 200 ? -21.398 4.806 23.966 1.00 94.62 200 ILE A CA 1
ATOM 1540 C C . ILE A 1 200 ? -21.605 4.569 25.468 1.00 94.62 200 ILE A C 1
ATOM 1542 O O . ILE A 1 200 ? -21.760 5.511 26.238 1.00 94.62 200 ILE A O 1
ATOM 1546 N N . TRP A 1 201 ? -21.556 3.318 25.927 1.00 93.62 201 TRP A N 1
ATOM 1547 C CA . TRP A 1 201 ? -21.684 2.990 27.346 1.00 93.62 201 TRP A CA 1
ATOM 1548 C C . TRP A 1 201 ? -20.533 3.568 28.185 1.00 93.62 201 TRP A C 1
ATOM 1550 O O . TRP A 1 201 ? -20.767 4.103 29.272 1.00 93.62 201 TRP A O 1
ATOM 1560 N N . CYS A 1 202 ? -19.305 3.520 27.664 1.00 93.56 202 CYS A N 1
ATOM 1561 C CA . CYS A 1 202 ? -18.123 4.149 28.252 1.00 93.56 202 CYS A CA 1
ATOM 1562 C C . CYS A 1 202 ? -18.201 5.680 28.284 1.00 93.56 202 CYS A C 1
ATOM 1564 O O . CYS A 1 202 ? -17.711 6.286 29.237 1.00 93.56 202 CYS A O 1
ATOM 1566 N N . TYR A 1 203 ? -18.823 6.316 27.289 1.00 92.06 203 TYR A N 1
ATOM 1567 C CA . TYR A 1 203 ? -18.952 7.775 27.213 1.00 92.06 203 TYR A CA 1
ATOM 1568 C C . TYR A 1 203 ? -19.602 8.361 28.478 1.00 92.06 203 TYR A C 1
ATOM 1570 O O . TYR A 1 203 ? -19.192 9.401 28.984 1.00 92.06 203 TYR A O 1
ATOM 1578 N N . PHE A 1 204 ? -20.548 7.631 29.071 1.00 90.81 204 PHE A N 1
ATOM 1579 C CA . PHE A 1 204 ? -21.288 8.081 30.248 1.00 90.81 204 PHE A CA 1
ATOM 1580 C C . PHE A 1 204 ? -20.597 7.806 31.605 1.00 90.81 204 PHE A C 1
ATOM 1582 O O . PHE A 1 204 ? -21.209 8.048 32.643 1.00 90.81 204 PHE A O 1
ATOM 1589 N N . SER A 1 205 ? -19.397 7.205 31.689 1.00 92.12 205 SER A N 1
ATOM 1590 C CA . SER A 1 205 ? -18.659 7.092 32.972 1.00 92.12 205 SER A CA 1
ATOM 1591 C C . SER A 1 205 ? -17.169 6.808 32.794 1.00 92.12 205 SER A C 1
ATOM 1593 O O . SER A 1 205 ? -16.780 5.790 32.221 1.00 92.12 205 SER A O 1
ATOM 1595 N N . THR A 1 206 ? -16.342 7.627 33.439 1.00 88.12 206 THR A N 1
ATOM 1596 C CA . THR A 1 206 ? -14.881 7.472 33.506 1.00 88.12 206 THR A CA 1
ATOM 1597 C C . THR A 1 206 ? -14.436 6.190 34.222 1.00 88.12 206 THR A C 1
ATOM 1599 O O . THR A 1 206 ? -13.437 5.587 33.837 1.00 88.12 206 THR A O 1
ATOM 1602 N N . ALA A 1 207 ? -15.195 5.707 35.213 1.00 90.38 207 ALA A N 1
ATOM 1603 C CA . ALA A 1 207 ? -14.888 4.451 35.903 1.00 90.38 207 ALA A CA 1
ATOM 1604 C C . ALA A 1 207 ? -15.020 3.232 34.967 1.00 90.38 207 ALA A C 1
ATOM 1606 O O . ALA A 1 207 ? -14.168 2.343 34.975 1.00 90.38 207 ALA A O 1
ATOM 1607 N N . ARG A 1 208 ? -16.051 3.219 34.103 1.00 91.69 208 A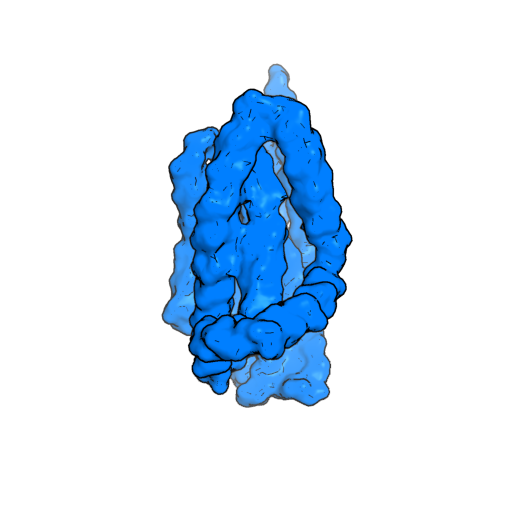RG A N 1
ATOM 1608 C CA . ARG A 1 208 ? -16.252 2.165 33.089 1.00 91.69 208 ARG A CA 1
ATOM 1609 C C . ARG A 1 208 ? -15.150 2.176 32.033 1.00 91.69 208 ARG A C 1
ATOM 1611 O O . ARG A 1 208 ? -14.663 1.111 31.660 1.00 91.69 208 ARG A O 1
ATOM 1618 N N . GLN A 1 209 ? -14.726 3.367 31.604 1.00 91.25 209 GLN A N 1
ATOM 1619 C CA . GLN A 1 209 ? -13.627 3.532 30.647 1.00 91.25 209 GLN A CA 1
ATOM 1620 C C . GLN A 1 209 ? -12.343 2.877 31.149 1.00 91.25 209 GLN A C 1
ATOM 1622 O O . GLN A 1 209 ? -11.731 2.111 30.411 1.00 91.25 209 GLN A O 1
ATOM 1627 N N . GLY A 1 210 ? -11.957 3.129 32.405 1.00 91.00 210 GLY A N 1
ATOM 1628 C CA . GLY A 1 210 ? -10.734 2.567 32.983 1.00 91.00 210 GLY A CA 1
ATOM 1629 C C . GLY A 1 210 ? -10.707 1.037 32.939 1.00 91.00 210 GLY A C 1
ATOM 1630 O O . GLY A 1 210 ? -9.741 0.449 32.452 1.00 91.00 210 GLY A O 1
ATOM 1631 N N . ALA A 1 211 ? -11.791 0.389 33.379 1.00 92.62 211 ALA A N 1
ATOM 1632 C CA . ALA A 1 211 ? -11.894 -1.070 33.382 1.00 92.62 211 ALA A CA 1
ATOM 1633 C C . ALA A 1 211 ? -11.879 -1.658 31.960 1.00 92.62 211 ALA A C 1
ATOM 1635 O O . ALA A 1 211 ? -11.099 -2.565 31.664 1.00 92.62 211 ALA A O 1
ATOM 1636 N N . ILE A 1 212 ? -12.702 -1.109 31.062 1.00 93.44 212 ILE A N 1
ATOM 1637 C CA . ILE A 1 212 ? -12.828 -1.585 29.680 1.00 93.44 212 ILE A CA 1
ATOM 1638 C C . ILE A 1 212 ? -11.537 -1.373 28.893 1.00 93.44 212 ILE A C 1
ATOM 1640 O O . ILE A 1 212 ? -11.068 -2.293 28.226 1.00 93.44 212 ILE A O 1
ATOM 1644 N N . PHE A 1 213 ? -10.941 -0.182 28.962 1.00 94.00 213 PHE A N 1
ATOM 1645 C CA . PHE A 1 213 ? -9.705 0.102 28.239 1.00 94.00 213 PHE A CA 1
ATOM 1646 C C . PHE A 1 213 ? -8.550 -0.743 28.749 1.00 94.00 213 PHE A C 1
ATOM 1648 O O . PHE A 1 213 ? -7.743 -1.171 27.932 1.00 94.00 213 PHE A O 1
ATOM 1655 N N . SER A 1 214 ? -8.486 -1.025 30.052 1.00 94.19 214 SER A N 1
ATOM 1656 C CA . SER A 1 214 ? -7.483 -1.938 30.598 1.00 94.19 214 SER A CA 1
ATOM 1657 C C . SER A 1 214 ? -7.632 -3.342 30.005 1.00 94.19 214 SER A C 1
ATOM 1659 O O . SER A 1 214 ? -6.679 -3.866 29.431 1.00 94.19 214 SER A O 1
ATOM 1661 N N . LEU A 1 215 ? -8.845 -3.911 30.030 1.00 94.56 215 LEU A N 1
ATOM 1662 C CA . LEU A 1 215 ? -9.119 -5.237 29.466 1.00 94.56 215 LEU A CA 1
ATOM 1663 C C . LEU A 1 215 ? -8.790 -5.310 27.968 1.00 94.56 215 LEU A C 1
ATOM 1665 O O . LEU A 1 215 ? -8.061 -6.196 27.528 1.00 94.56 215 LEU A O 1
ATOM 1669 N N . LEU A 1 216 ? -9.311 -4.367 27.182 1.00 94.06 216 LEU A N 1
ATOM 1670 C CA . LEU A 1 216 ? -9.091 -4.338 25.739 1.00 94.06 216 LEU A CA 1
ATOM 1671 C C . LEU A 1 216 ? -7.610 -4.120 25.390 1.00 94.06 216 LEU A C 1
ATOM 1673 O O . LEU A 1 216 ? -7.121 -4.681 24.413 1.00 94.06 216 LEU A O 1
ATOM 1677 N N . ASN A 1 217 ? -6.877 -3.355 26.202 1.00 94.12 217 ASN A N 1
ATOM 1678 C CA . ASN A 1 217 ? -5.439 -3.167 26.031 1.00 94.12 217 ASN A CA 1
ATOM 1679 C C . ASN A 1 217 ? -4.654 -4.451 26.328 1.00 94.12 217 ASN A C 1
ATOM 1681 O O . ASN A 1 217 ? -3.750 -4.782 25.570 1.00 94.12 217 ASN A O 1
ATOM 1685 N N . VAL A 1 218 ? -5.026 -5.212 27.366 1.00 94.50 218 VAL A N 1
ATOM 1686 C CA . VAL A 1 218 ? -4.420 -6.530 27.641 1.00 94.50 218 VAL A CA 1
ATOM 1687 C C . VAL A 1 218 ? -4.587 -7.464 26.445 1.00 94.50 218 VAL A C 1
ATOM 1689 O O . VAL A 1 218 ? -3.647 -8.152 26.069 1.00 94.50 218 VAL A O 1
ATOM 1692 N N . ILE A 1 219 ? -5.753 -7.467 25.800 1.00 93.00 219 ILE A N 1
ATOM 1693 C CA . ILE A 1 219 ? -5.979 -8.319 24.627 1.00 93.00 219 ILE A CA 1
ATOM 1694 C C . ILE A 1 219 ? -5.076 -7.905 23.455 1.00 93.00 219 ILE A C 1
ATOM 1696 O O . ILE A 1 219 ? -4.529 -8.768 22.770 1.00 93.00 219 ILE A O 1
ATOM 1700 N N . GLN A 1 220 ? -4.875 -6.601 23.241 1.00 92.00 220 GLN A N 1
ATOM 1701 C CA . GLN A 1 220 ? -4.025 -6.100 22.155 1.00 92.00 220 GLN A CA 1
ATOM 1702 C C . GLN A 1 220 ? -2.526 -6.329 22.363 1.00 92.00 220 GLN A C 1
ATOM 1704 O O . GLN A 1 220 ? -1.776 -6.313 21.388 1.00 92.00 220 GLN A O 1
ATOM 1709 N N . THR A 1 221 ? -2.068 -6.536 23.598 1.00 93.50 221 THR A N 1
ATOM 1710 C CA . THR A 1 221 ? -0.654 -6.832 23.862 1.00 93.50 221 THR A CA 1
ATOM 1711 C C . THR A 1 221 ? -0.314 -8.308 23.675 1.00 93.50 221 THR A C 1
ATOM 1713 O O . THR A 1 221 ? 0.863 -8.637 23.519 1.00 93.50 221 THR A O 1
ATOM 1716 N N . VAL A 1 222 ? -1.309 -9.203 23.647 1.00 93.44 222 VAL A N 1
ATOM 1717 C CA . VAL A 1 222 ? -1.095 -10.626 23.347 1.00 93.44 222 VAL A CA 1
ATOM 1718 C C . VAL A 1 222 ? -0.733 -10.769 21.871 1.00 93.44 222 VAL A C 1
ATOM 1720 O O . VAL A 1 222 ? -1.575 -10.435 21.042 1.00 93.44 222 VAL A O 1
ATOM 1723 N N . PRO A 1 223 ? 0.441 -11.311 21.496 1.00 91.19 223 PRO A N 1
ATOM 1724 C CA . PRO A 1 223 ? 0.806 -11.507 20.095 1.00 91.19 223 PRO A CA 1
ATOM 1725 C C . PRO A 1 223 ? -0.258 -12.307 19.342 1.00 91.19 223 PRO A C 1
ATOM 1727 O O . PRO A 1 223 ? -0.756 -13.307 19.858 1.00 91.19 223 PRO A O 1
ATOM 1730 N N . SER A 1 224 ? -0.581 -11.920 18.106 1.00 88.38 224 SER A N 1
ATOM 1731 C CA . SER A 1 224 ? -1.720 -12.510 17.388 1.00 88.38 224 SER A CA 1
ATOM 1732 C C . SER A 1 224 ? -1.607 -14.033 17.259 1.00 88.38 224 SER A C 1
ATOM 1734 O O . SER A 1 224 ? -2.576 -14.731 17.534 1.00 88.38 224 SER A O 1
ATOM 1736 N N . ILE A 1 225 ? -0.415 -14.568 16.959 1.00 89.50 225 ILE A N 1
ATOM 1737 C CA . ILE A 1 225 ? -0.160 -16.022 16.887 1.00 89.50 225 ILE A CA 1
ATOM 1738 C C . ILE A 1 225 ? -0.475 -16.723 18.223 1.00 89.50 225 ILE A C 1
ATOM 1740 O O . ILE A 1 225 ? -1.045 -17.813 18.229 1.00 89.50 225 ILE A O 1
ATOM 1744 N N . ALA A 1 226 ? -0.151 -16.092 19.356 1.00 92.19 226 ALA A N 1
ATOM 1745 C CA . ALA A 1 226 ? -0.434 -16.638 20.682 1.00 92.19 226 ALA A CA 1
ATOM 1746 C C . ALA A 1 226 ? -1.931 -16.585 21.009 1.00 92.19 226 ALA A C 1
ATOM 1748 O O . ALA A 1 226 ? -2.465 -17.555 21.541 1.00 92.19 226 ALA A O 1
ATOM 1749 N N . LEU A 1 227 ? -2.621 -15.497 20.643 1.00 91.00 227 LEU A N 1
ATOM 1750 C CA . LEU A 1 227 ? -4.074 -15.396 20.798 1.00 91.00 227 LEU A CA 1
ATOM 1751 C C . LEU A 1 227 ? -4.792 -16.473 19.976 1.00 91.00 227 LEU A C 1
ATOM 1753 O O . LEU A 1 227 ? -5.693 -17.128 20.491 1.00 91.00 227 LEU A O 1
ATOM 1757 N N . PHE A 1 228 ? -4.354 -16.706 18.735 1.00 88.81 228 PHE A N 1
ATOM 1758 C CA . PHE A 1 228 ? -4.837 -17.822 17.923 1.00 88.81 228 PHE A CA 1
ATOM 1759 C C . PHE A 1 228 ? -4.663 -19.151 18.656 1.00 88.81 228 PHE A C 1
ATOM 1761 O O . PHE A 1 228 ? -5.646 -19.860 18.838 1.00 88.81 228 PHE A O 1
ATOM 1768 N N . GLY A 1 229 ? -3.451 -19.460 19.133 1.00 90.19 229 GLY A N 1
ATOM 1769 C CA . GLY A 1 229 ? -3.175 -20.688 19.886 1.00 90.19 229 GLY A CA 1
ATOM 1770 C C . GLY A 1 229 ? -4.040 -20.844 21.142 1.00 90.19 229 GLY A C 1
ATOM 1771 O O . GLY A 1 229 ? -4.565 -21.926 21.397 1.00 90.19 229 GLY A O 1
ATOM 1772 N N . LEU A 1 230 ? -4.250 -19.751 21.882 1.00 92.25 230 LEU A N 1
ATOM 1773 C CA . LEU A 1 230 ? -5.092 -19.712 23.078 1.00 92.25 230 LEU A CA 1
ATOM 1774 C C . LEU A 1 230 ? -6.567 -19.986 22.765 1.00 92.25 230 LEU A C 1
ATOM 1776 O O . LEU A 1 230 ? -7.248 -20.576 23.595 1.00 92.25 230 LEU A O 1
ATOM 1780 N N . LEU A 1 231 ? -7.057 -19.595 21.585 1.00 93.19 231 LEU A N 1
ATOM 1781 C CA . LEU A 1 231 ? -8.441 -19.825 21.161 1.00 93.19 231 LEU A CA 1
ATOM 1782 C C . LEU A 1 231 ? -8.701 -21.259 20.675 1.00 93.19 231 LEU A C 1
ATOM 1784 O O . LEU A 1 231 ? -9.847 -21.702 20.752 1.00 93.19 231 LEU A O 1
ATOM 1788 N N . ILE A 1 232 ? -7.678 -22.004 20.231 1.00 91.81 232 ILE A N 1
ATOM 1789 C CA . ILE A 1 232 ? -7.857 -23.357 19.669 1.00 91.81 232 ILE A CA 1
ATOM 1790 C C . ILE A 1 232 ? -8.510 -24.304 20.677 1.00 91.81 232 ILE A C 1
ATOM 1792 O O . ILE A 1 232 ? -9.546 -24.900 20.381 1.00 91.81 232 ILE A O 1
ATOM 1796 N N . ALA A 1 233 ? -7.912 -24.451 21.863 1.00 91.62 233 ALA A N 1
ATOM 1797 C CA . ALA A 1 233 ? -8.380 -25.415 22.857 1.00 91.62 233 ALA A CA 1
ATOM 1798 C C . ALA A 1 233 ? -9.786 -25.082 23.406 1.00 91.62 233 ALA A C 1
ATOM 1800 O O . ALA A 1 233 ? -10.631 -25.980 23.412 1.00 91.62 233 ALA A O 1
ATOM 1801 N N . PRO A 1 234 ? -10.104 -23.827 23.790 1.00 92.25 234 PRO A N 1
ATOM 1802 C CA . PRO A 1 234 ? -11.448 -23.451 24.225 1.00 92.25 234 PRO A CA 1
ATOM 1803 C C . PRO A 1 234 ? -12.513 -23.634 23.144 1.00 92.25 234 PRO A C 1
ATOM 1805 O O . PRO A 1 234 ? -13.589 -24.143 23.440 1.00 92.25 234 PRO A O 1
ATOM 1808 N N . LEU A 1 235 ? -12.233 -23.262 21.890 1.00 91.38 235 LEU A N 1
ATOM 1809 C CA . LEU A 1 235 ? -13.196 -23.430 20.797 1.00 91.38 235 LEU A CA 1
ATOM 1810 C C . LEU A 1 235 ? -13.412 -24.907 20.451 1.00 91.38 235 LEU A C 1
ATOM 1812 O O . LEU A 1 235 ? -14.547 -25.316 20.222 1.00 91.38 235 LEU A O 1
ATOM 1816 N N . ALA A 1 236 ? -12.358 -25.728 20.466 1.00 90.06 236 ALA A N 1
ATOM 1817 C CA . ALA A 1 236 ? -12.494 -27.172 20.287 1.00 90.06 236 ALA A CA 1
ATOM 1818 C C . ALA A 1 236 ? -13.322 -27.808 21.421 1.00 90.06 236 ALA A C 1
ATOM 1820 O O . ALA A 1 236 ? -14.232 -28.598 21.162 1.00 90.06 236 ALA A O 1
ATOM 1821 N N . ALA A 1 237 ? -13.075 -27.413 22.674 1.00 91.38 237 ALA A N 1
ATOM 1822 C CA . ALA A 1 237 ? -13.881 -27.837 23.819 1.00 91.38 237 ALA A CA 1
ATOM 1823 C C . ALA A 1 237 ? -15.349 -27.380 23.693 1.00 91.38 237 ALA A C 1
ATOM 1825 O O . ALA A 1 237 ? -16.271 -28.136 23.988 1.00 91.38 237 ALA A O 1
ATOM 1826 N N . LEU A 1 238 ? -15.589 -26.171 23.184 1.00 91.19 238 LEU A N 1
ATOM 1827 C CA . LEU A 1 238 ? -16.936 -25.645 22.978 1.00 91.19 238 LEU A CA 1
ATOM 1828 C C . LEU A 1 238 ? -17.715 -26.444 21.920 1.00 91.19 238 LEU A C 1
ATOM 1830 O O . LEU A 1 238 ? -18.876 -26.779 22.135 1.00 91.19 238 LEU A O 1
ATOM 1834 N N . VAL A 1 239 ? -17.077 -26.781 20.797 1.00 91.19 239 VAL A N 1
ATOM 1835 C CA . VAL A 1 239 ? -17.705 -27.558 19.714 1.00 91.19 239 VAL A CA 1
ATOM 1836 C C . VAL A 1 239 ? -17.969 -29.004 20.139 1.00 91.19 239 VAL A C 1
ATOM 1838 O O . VAL A 1 239 ? -18.989 -29.574 19.762 1.00 91.19 239 VAL A O 1
ATOM 1841 N N . THR A 1 240 ? -17.095 -29.594 20.961 1.00 89.69 240 THR A N 1
ATOM 1842 C CA . THR A 1 240 ? -17.331 -30.938 21.521 1.00 89.69 240 THR A CA 1
ATOM 1843 C C . THR A 1 240 ? -18.487 -30.953 22.522 1.00 89.69 240 THR A C 1
ATOM 1845 O O . THR A 1 240 ? -19.285 -31.887 22.503 1.00 89.69 240 THR A O 1
ATOM 1848 N N . ALA A 1 241 ? -18.628 -29.910 23.345 1.00 91.88 241 ALA A N 1
ATOM 1849 C CA . ALA A 1 241 ? -19.757 -29.763 24.263 1.00 91.88 241 ALA A CA 1
ATOM 1850 C C . ALA A 1 241 ? -21.083 -29.460 23.538 1.00 91.88 241 ALA A C 1
ATOM 1852 O O . ALA A 1 241 ? -22.140 -29.929 23.955 1.00 91.88 241 ALA A O 1
ATOM 1853 N N . PHE A 1 242 ? -21.033 -28.700 22.440 1.00 91.56 242 PHE A N 1
ATOM 1854 C CA . PHE A 1 242 ? -22.202 -28.287 21.662 1.00 91.56 242 PHE A CA 1
ATOM 1855 C C . PHE A 1 242 ? -22.017 -28.608 20.169 1.00 91.56 242 PHE A C 1
ATOM 1857 O O . PHE A 1 242 ? -21.675 -27.719 19.383 1.00 91.56 242 PHE A O 1
ATOM 1864 N N . PRO A 1 243 ? -22.306 -29.852 19.736 1.00 87.56 243 PRO A N 1
ATOM 1865 C CA . PRO A 1 243 ? -22.031 -30.305 18.367 1.00 87.56 243 PRO A CA 1
ATOM 1866 C C . PRO A 1 243 ? -22.712 -29.477 17.268 1.00 87.56 243 PRO A C 1
ATOM 1868 O O . PRO A 1 243 ? -22.207 -29.379 16.150 1.00 87.56 243 PRO A O 1
ATOM 1871 N N . TRP A 1 244 ? -23.838 -28.828 17.579 1.00 90.06 244 TRP A N 1
ATOM 1872 C CA . TRP A 1 244 ? -24.538 -27.950 16.641 1.00 90.06 244 TRP A CA 1
ATOM 1873 C C . TRP A 1 244 ? -23.734 -26.704 16.247 1.00 90.06 244 TRP A C 1
ATOM 1875 O O . TRP A 1 244 ? -23.916 -26.200 15.142 1.00 90.06 244 TRP A O 1
ATOM 1885 N N . LEU A 1 245 ? -22.796 -26.248 17.086 1.00 84.62 245 LEU A N 1
ATOM 1886 C CA . LEU A 1 245 ? -21.872 -25.167 16.734 1.00 84.62 245 LEU A CA 1
ATOM 1887 C C . LEU A 1 245 ? -20.928 -25.587 15.601 1.00 84.62 245 LEU A C 1
ATOM 1889 O O . LEU A 1 245 ? -20.620 -24.779 14.726 1.00 84.62 245 LEU A O 1
ATOM 1893 N N . GLY A 1 246 ? -20.530 -26.863 15.566 1.00 82.19 246 GLY A N 1
ATOM 1894 C CA . GLY A 1 246 ? -19.743 -27.420 14.465 1.00 82.19 246 GLY A CA 1
ATOM 1895 C C . GLY A 1 246 ? -20.499 -27.389 13.134 1.00 82.19 246 GLY A C 1
ATOM 1896 O O . GLY A 1 246 ? -19.907 -27.084 12.102 1.00 82.19 246 GLY A O 1
ATOM 1897 N N . MET A 1 247 ? -21.823 -27.601 13.153 1.00 83.88 247 MET A N 1
ATOM 1898 C CA . MET A 1 247 ? -22.672 -27.483 11.955 1.00 83.88 247 MET A CA 1
ATOM 1899 C C . MET A 1 247 ? -22.765 -26.041 11.431 1.00 83.88 247 MET A C 1
ATOM 1901 O O . MET A 1 247 ? -22.966 -25.836 10.239 1.00 83.88 247 MET A O 1
ATOM 1905 N N . LEU A 1 248 ? -22.573 -25.045 12.302 1.00 81.19 248 LEU A N 1
ATOM 1906 C CA . LEU A 1 248 ? -22.481 -23.627 11.934 1.00 81.19 248 LEU A CA 1
ATOM 1907 C C . LEU A 1 248 ? -21.075 -23.211 11.465 1.00 81.19 248 LEU A C 1
ATOM 1909 O O . LEU A 1 248 ? -20.838 -22.031 11.214 1.00 81.19 248 LEU A O 1
ATOM 1913 N N . GLY A 1 249 ? -20.137 -24.156 11.354 1.00 81.19 249 GLY A N 1
ATOM 1914 C CA . GLY A 1 249 ? -18.768 -23.893 10.911 1.00 81.19 249 GLY A CA 1
ATOM 1915 C C . GLY A 1 249 ? -17.853 -23.316 11.995 1.00 81.19 249 GLY A C 1
ATOM 1916 O O . GLY A 1 249 ? -16.787 -22.795 11.671 1.00 81.19 249 GLY A O 1
ATOM 1917 N N . ILE A 1 250 ? -18.242 -23.393 13.275 1.00 86.62 250 ILE A N 1
ATOM 1918 C CA . ILE A 1 250 ? -17.366 -23.037 14.398 1.00 86.62 250 ILE A CA 1
ATOM 1919 C C . ILE A 1 250 ? -16.358 -24.165 14.592 1.00 86.62 250 ILE A C 1
ATOM 1921 O O . ILE A 1 250 ? -16.732 -25.315 14.810 1.00 86.62 250 ILE A O 1
ATOM 1925 N N . ALA A 1 251 ? -15.074 -23.825 14.539 1.00 87.50 251 ALA A N 1
ATOM 1926 C CA . ALA A 1 251 ? -13.984 -24.764 14.760 1.00 87.50 251 ALA A CA 1
ATOM 1927 C C . ALA A 1 251 ? -12.876 -24.142 15.616 1.00 87.50 251 ALA A C 1
ATOM 1929 O O . ALA A 1 251 ? -12.731 -22.921 15.697 1.00 87.50 251 ALA A O 1
ATOM 1930 N N . GLY A 1 252 ? -12.064 -25.001 16.239 1.00 82.38 252 GLY A N 1
ATOM 1931 C CA . GLY A 1 252 ? -10.874 -24.570 16.977 1.00 82.38 252 GLY A CA 1
ATOM 1932 C C . GLY A 1 252 ? -9.800 -23.944 16.088 1.00 82.38 252 GLY A C 1
ATOM 1933 O O . GLY A 1 252 ? -8.992 -23.156 16.560 1.00 82.38 252 GLY A O 1
ATOM 1934 N N . THR A 1 253 ? -9.798 -24.248 14.792 1.00 84.31 253 THR A N 1
ATOM 1935 C CA . THR A 1 253 ? -8.813 -23.758 13.823 1.00 84.31 253 THR A CA 1
ATOM 1936 C C . THR A 1 253 ? -9.505 -23.118 12.617 1.00 84.31 253 THR A C 1
ATOM 1938 O O . THR A 1 253 ? -10.708 -23.269 12.413 1.00 84.31 253 THR A O 1
ATOM 1941 N N . GLY A 1 254 ? -8.748 -22.375 11.808 1.00 87.44 254 GLY A N 1
ATOM 1942 C CA . GLY A 1 254 ? -9.265 -21.750 10.589 1.00 87.44 254 GLY A CA 1
ATOM 1943 C C . GLY A 1 254 ? -9.943 -20.399 10.833 1.00 87.44 254 GLY A C 1
ATOM 1944 O O . GLY A 1 254 ? -9.417 -19.547 11.548 1.00 87.44 254 GLY A O 1
ATOM 1945 N N . MET A 1 255 ? -11.092 -20.180 10.191 1.00 88.44 255 MET A N 1
ATOM 1946 C CA . MET A 1 255 ? -11.734 -18.861 10.085 1.00 88.44 255 MET A CA 1
ATOM 1947 C C . MET A 1 255 ? -12.319 -18.354 11.408 1.00 88.44 255 MET A C 1
ATOM 1949 O O . MET A 1 255 ? -12.253 -17.160 11.687 1.00 88.44 255 MET A O 1
ATOM 1953 N N . THR A 1 256 ? -12.871 -19.234 12.244 1.00 91.38 256 THR A N 1
ATOM 1954 C CA . THR A 1 256 ? -13.524 -18.851 13.506 1.00 91.38 256 THR A CA 1
ATOM 1955 C C . THR A 1 256 ? -12.583 -18.132 14.481 1.00 91.38 256 THR A C 1
ATOM 1957 O O . THR A 1 256 ? -12.895 -16.999 14.858 1.00 91.38 256 THR A O 1
ATOM 1960 N N . PRO A 1 257 ? -11.427 -18.706 14.883 1.00 92.00 257 PRO A N 1
ATOM 1961 C CA . PRO A 1 257 ? -10.502 -17.996 15.763 1.00 92.00 257 PRO A CA 1
ATOM 1962 C C . PRO A 1 257 ? -9.940 -16.731 15.101 1.00 92.00 257 PRO A C 1
ATOM 1964 O O . PRO A 1 257 ? -9.677 -15.759 15.805 1.00 92.00 257 PRO A O 1
ATOM 1967 N N . ALA A 1 258 ? -9.824 -16.698 13.764 1.00 91.88 258 ALA A N 1
ATOM 1968 C CA . ALA A 1 258 ? -9.387 -15.504 13.041 1.00 91.88 258 ALA A CA 1
ATOM 1969 C C . ALA A 1 258 ? -10.380 -14.356 13.186 1.00 91.88 258 ALA A C 1
ATOM 1971 O O . ALA A 1 258 ? -9.989 -13.253 13.555 1.00 91.88 258 ALA A O 1
ATOM 1972 N N . LEU A 1 259 ? -11.666 -14.623 12.962 1.00 92.94 259 LEU A N 1
ATOM 1973 C CA . LEU A 1 259 ? -12.721 -13.631 13.128 1.00 92.94 259 LEU A CA 1
ATOM 1974 C C . LEU A 1 259 ? -12.795 -13.125 14.568 1.00 92.94 259 LEU A C 1
ATOM 1976 O O . LEU A 1 259 ? -12.835 -11.916 14.778 1.00 92.94 259 LEU A O 1
ATOM 1980 N N . ILE A 1 260 ? -12.743 -14.020 15.559 1.00 93.38 260 ILE A N 1
ATOM 1981 C CA . ILE A 1 260 ? -12.759 -13.630 16.977 1.00 93.38 260 ILE A CA 1
ATOM 1982 C C . ILE A 1 260 ? -11.561 -12.731 17.297 1.00 93.38 260 ILE A C 1
ATOM 1984 O O . ILE A 1 260 ? -11.741 -11.654 17.862 1.00 93.38 260 ILE A O 1
ATOM 1988 N N . ALA A 1 261 ? -10.349 -13.129 16.905 1.00 93.25 261 ALA A N 1
ATOM 1989 C CA . ALA A 1 261 ? -9.147 -12.338 17.144 1.00 93.25 261 ALA A CA 1
ATOM 1990 C C . ALA A 1 261 ? -9.221 -10.957 16.472 1.00 93.25 261 ALA A C 1
ATOM 1992 O O . ALA A 1 261 ? -8.929 -9.950 17.116 1.00 93.25 261 ALA A O 1
ATOM 1993 N N . LEU A 1 262 ? -9.664 -10.895 15.211 1.00 94.00 262 LEU A N 1
ATOM 1994 C CA . LEU A 1 262 ? -9.831 -9.644 14.467 1.00 94.00 262 LEU A CA 1
ATOM 1995 C C . LEU A 1 262 ? -10.859 -8.717 15.126 1.00 94.00 262 LEU A C 1
ATOM 1997 O O . LEU A 1 262 ? -10.589 -7.526 15.280 1.00 94.00 262 LEU A O 1
ATOM 2001 N N . VAL A 1 263 ? -12.003 -9.256 15.560 1.00 95.19 263 VAL A N 1
ATOM 2002 C CA . VAL A 1 263 ? -13.025 -8.494 16.292 1.00 95.19 263 VAL A CA 1
ATOM 2003 C C . VAL A 1 263 ? -12.429 -7.928 17.573 1.00 95.19 263 VAL A C 1
ATOM 2005 O O . VAL A 1 263 ? -12.467 -6.718 17.770 1.00 95.19 263 VAL A O 1
ATOM 2008 N N . LEU A 1 264 ? -11.823 -8.777 18.409 1.00 94.19 264 LEU A N 1
ATOM 2009 C CA . LEU A 1 264 ? -11.238 -8.374 19.688 1.00 94.19 264 LEU A CA 1
ATOM 2010 C C . LEU A 1 264 ? -10.182 -7.273 19.529 1.00 94.19 264 LEU A C 1
ATOM 2012 O O . LEU A 1 264 ? -10.176 -6.302 20.287 1.00 94.19 264 LEU A O 1
ATOM 2016 N N . TYR A 1 265 ? -9.322 -7.391 18.517 1.00 93.50 265 TYR A N 1
ATOM 2017 C CA . TYR A 1 265 ? -8.314 -6.381 18.207 1.00 93.50 265 TYR A CA 1
ATOM 2018 C C . TYR A 1 265 ? -8.930 -5.065 17.724 1.00 93.50 265 TYR A C 1
ATOM 2020 O O . TYR A 1 265 ? -8.432 -3.996 18.076 1.00 93.50 265 TYR A O 1
ATOM 2028 N N . ALA A 1 266 ? -10.021 -5.116 16.960 1.00 94.31 266 ALA A N 1
ATOM 2029 C CA . ALA A 1 266 ? -10.708 -3.923 16.480 1.00 94.31 266 ALA A CA 1
ATOM 2030 C C . ALA A 1 266 ? -11.463 -3.168 17.593 1.00 94.31 266 ALA A C 1
ATOM 2032 O O . ALA A 1 266 ? -11.712 -1.972 17.440 1.00 94.31 266 ALA A O 1
ATOM 2033 N N . LEU A 1 267 ? -11.792 -3.810 18.723 1.00 95.00 267 LEU A N 1
ATOM 2034 C CA . LEU A 1 267 ? -12.608 -3.193 19.778 1.00 95.00 267 LEU A CA 1
ATOM 2035 C C . LEU A 1 267 ? -11.958 -1.957 20.412 1.00 95.00 267 LEU A C 1
ATOM 2037 O O . LEU A 1 267 ? -12.615 -0.926 20.503 1.00 95.00 267 LEU A O 1
ATOM 2041 N N . LEU A 1 268 ? -10.692 -2.007 20.845 1.00 94.19 268 LEU A N 1
ATOM 2042 C CA . LEU A 1 268 ? -10.074 -0.866 21.546 1.00 94.19 268 LEU A CA 1
ATOM 2043 C C . LEU A 1 268 ? -10.061 0.433 20.718 1.00 94.19 268 LEU A C 1
ATOM 2045 O O . LEU A 1 268 ? -10.518 1.446 21.249 1.00 94.19 268 LEU A O 1
ATOM 2049 N N . PRO A 1 269 ? -9.549 0.467 19.465 1.00 93.38 269 PRO A N 1
ATOM 2050 C CA . PRO A 1 269 ? -9.531 1.700 18.683 1.00 93.38 269 PRO A CA 1
ATOM 2051 C C . PRO A 1 269 ? -10.943 2.196 18.373 1.00 93.38 269 PRO A C 1
ATOM 2053 O O . PRO A 1 269 ? -11.162 3.402 18.333 1.00 93.38 269 PRO A O 1
ATOM 2056 N N . LEU A 1 270 ? -11.905 1.288 18.205 1.00 94.25 270 LEU A N 1
ATOM 2057 C CA . LEU A 1 270 ? -13.288 1.631 17.899 1.00 94.25 270 LEU A CA 1
ATOM 2058 C C . LEU A 1 270 ? -13.988 2.253 19.113 1.00 94.25 270 LEU A C 1
ATOM 2060 O O . LEU A 1 270 ? -14.539 3.343 19.010 1.00 94.25 270 LEU A O 1
ATOM 2064 N N . VAL A 1 271 ? -13.877 1.627 20.287 1.00 93.44 271 VAL A N 1
ATOM 2065 C CA . VAL A 1 271 ? -14.424 2.150 21.550 1.00 93.44 271 VAL A CA 1
ATOM 2066 C C . VAL A 1 271 ? -13.768 3.492 21.896 1.00 93.44 271 VAL A C 1
ATOM 2068 O O . VAL A 1 271 ? -14.470 4.424 22.274 1.00 93.44 271 VAL A O 1
ATOM 2071 N N . ARG A 1 272 ? -12.444 3.628 21.712 1.00 92.50 272 ARG A N 1
ATOM 2072 C CA . ARG A 1 272 ? -11.723 4.905 21.891 1.00 92.50 272 ARG A CA 1
ATOM 2073 C C . ARG A 1 272 ? -12.114 5.982 20.882 1.00 92.50 272 ARG A C 1
ATOM 2075 O O . ARG A 1 272 ? -11.941 7.149 21.184 1.00 92.50 272 ARG A O 1
ATOM 2082 N N . GLY A 1 273 ? -12.562 5.608 19.687 1.00 91.31 273 GLY A N 1
ATOM 2083 C CA . GLY A 1 273 ? -13.019 6.564 18.678 1.00 91.31 273 GLY A CA 1
ATOM 2084 C C . GLY A 1 273 ? -14.431 7.096 18.934 1.00 91.31 273 GLY A C 1
ATOM 2085 O O . GLY A 1 273 ? -14.792 8.124 18.369 1.00 91.31 273 GLY A O 1
ATOM 2086 N N . VAL A 1 274 ? -15.227 6.392 19.746 1.00 91.06 274 VAL A N 1
ATOM 2087 C CA . VAL A 1 274 ? -16.603 6.774 20.106 1.00 91.06 274 VAL A CA 1
ATOM 2088 C C . VAL A 1 274 ? -16.653 7.663 21.351 1.00 91.06 274 VAL A C 1
ATOM 2090 O O . VAL A 1 274 ? -17.527 8.524 21.436 1.00 91.06 274 VAL A O 1
ATOM 2093 N N . VAL A 1 275 ? -15.757 7.424 22.315 1.00 87.06 275 VAL A N 1
ATOM 2094 C CA . VAL A 1 275 ? -15.628 8.199 23.564 1.00 87.06 275 VAL A CA 1
ATOM 2095 C C . VAL A 1 275 ? -14.859 9.489 23.318 1.00 87.06 275 VAL A C 1
ATOM 2097 O O . VAL A 1 275 ? -15.343 10.539 23.794 1.00 87.06 275 VAL A O 1
#

Secondary structure (DSSP, 8-state):
-------HHHHHHHHHHHHHHHS-SEEEESSSSSPPEEE-HHHH-TTHHHHHHHHHHHHHHHHHS-HHHHHHHHHHHHHHHHHHHHHHHHHHHHHHHHHS-TT-EEEE-HHHHHHHHHHHHHHHHHHHHH---HHHHHHHHHGGGHHHHHHHHTTTTTTSHHHHHHHHSHHHHHHHHHHHHHHHHHHHHHHHHHHHHHHHHHHT-HHHHHHHHHHHHHHHHS-HHHHHHHHHHHHHHHHHH-HHHHHTT--SSTHHHHHHHHHHHHHHHHHHHH-

pLDDT: mean 90.22, std 7.52, range [38.31, 97.19]

InterPro domains:
  IPR000515 ABC transporter type 1, transmembrane domain MetI-like [PS50928] (177-275)
  IPR035906 MetI-like superfamily [G3DSA:1.10.3720.10] (169-275)
  IPR035906 MetI-like superfamily [SSF161098] (173-273)
  IPR051204 ABC transporter permease/solute-binding domain-containing protein [PTHR30177] (162-274)

Organism: Escherichia coli (NCBI:txid562)

Foldseek 3Di:
DPPQDFDVLLVVLLVLLVVLQVWQFKWKDLAPVGGTDGHGPCNLPVCVVVVNVVLSVQSVVLRRDDALVSLVSLLVSLLVQLLCSLLVQLVSLVVCCVVGPVRMAMAGTPSSVSSNVSSLVSNLVSLVRNDPDPVSSVVSNVVSCPSSVVCVVVCSNCSHNVNVVCVVPVVVVVVVVVVVVCLVCLQVVVLCVPQQVLLVVCVVDPVSCVVVLVVLVVLQVQPLVRLLVVQLVVQQVVCVVPVVVVVVVRHSDDRNSSSVSSSSNSRNVSSVVSD